Protein AF-A0A8T5IF18-F1 (afdb_monomer_lite)

Secondary structure (DSSP, 8-state):
---SS-TTS----HHHHHHHHHHHHHHHHHHHHHT-S-SEEEEEEEEETT-TTS-EEEEEEEEE-SSEEEEEEEETTEEEEEEEEHHHHHHHHHHHTTS-----S----HHHHHHHHHHHHHHHHHHHHHHHHHHHHHHHHHTTTTSSSHHHHTHHHHHHHHHHHHHHHHHHHHHHHHHHHHHH----TT-EEEE-HHHHHHHHHHHHHHHHHTHHHHHHHHHHHHHHHHHHHT--

Radius of gyration: 24.44 Å; chains: 1; bounding box: 66×41×73 Å

Foldseek 3Di:
DCPDDDPVPDPDPPLVVVLLVLLVVLLVLLVCQQVFLFQKKKKDWDWDQDDPVGIWIWIWMWGHHLFKIWIWIDTPNDIDIDIDTLVVVCVVLVVPVVDDDDDD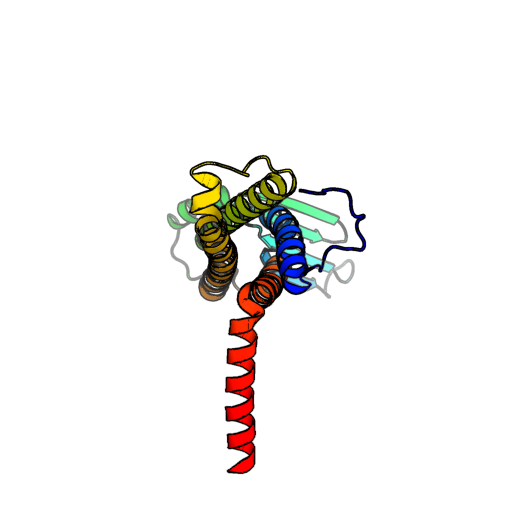QFDFPSVLSNVLSVLLNVLSVQLNVLSVQLVVLVVCVVVCVPVDDPCVVCVVVSNVVSLVSNLVSLQVSLVSSCVSCVPPGDRGPPIDIDRGPSSVVSNVSSVVSVCSSPVVVNVVVVVVVVVVVVVVVVVD

Sequence (236 aa):
AIKEDGIGSVEIDKWKAASYGMAFFMLIMLIIGLNSMSWYSASMEETSEGGLMGPMSMSMEINVGLNDMGMVASFLGLEQVNEMSLSDCAELESEEEVSLDEEEDGEVSCSSLATAGTINKIFIILSLVSIIVLLIFSIGRGFGVFSSGVLDEKSDSIEKWSWLVAVVSINLGTLLYGMIVGFQSHFGEPYEESLGSMWWMMFLFSLIFAAIVYNEKTMAMINSLKNKFDGWNANN

Structure (mmCIF, N/CA/C/O backbone):
data_AF-A0A8T5IF18-F1
#
_entry.id   AF-A0A8T5IF18-F1
#
loop_
_atom_site.group_PDB
_atom_site.id
_atom_site.type_symbol
_atom_site.label_atom_id
_atom_site.label_alt_id
_atom_site.label_comp_id
_atom_site.label_asym_id
_atom_site.label_entit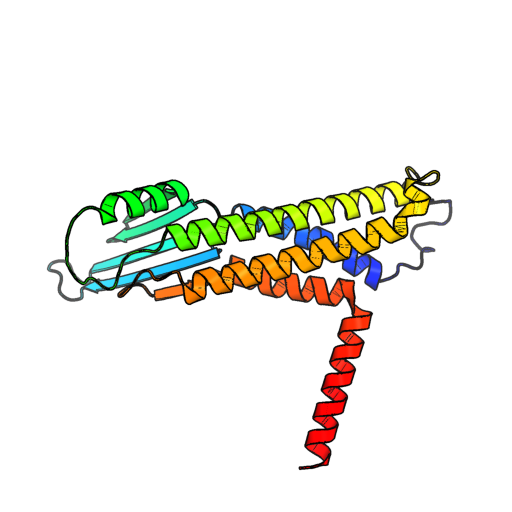y_id
_atom_site.label_seq_id
_atom_site.pdbx_PDB_ins_code
_atom_site.Cartn_x
_atom_site.Cartn_y
_atom_site.Cartn_z
_atom_site.occupancy
_atom_site.B_iso_or_equiv
_atom_site.auth_seq_id
_atom_site.auth_comp_id
_atom_site.auth_asym_id
_atom_site.auth_atom_id
_atom_site.pdbx_PDB_model_num
ATOM 1 N N . ALA A 1 1 ? -9.337 -3.612 32.499 1.00 37.56 1 ALA A N 1
ATOM 2 C CA . ALA A 1 1 ? -9.071 -4.299 33.777 1.00 37.56 1 ALA A CA 1
ATOM 3 C C . ALA A 1 1 ? -9.058 -5.798 33.525 1.00 37.56 1 ALA A C 1
ATOM 5 O O . ALA A 1 1 ? -10.116 -6.375 33.321 1.00 37.56 1 ALA A O 1
ATOM 6 N N . ILE A 1 2 ? -7.876 -6.417 33.518 1.00 38.38 2 ILE A N 1
ATOM 7 C CA . ILE A 1 2 ? -7.750 -7.856 33.774 1.00 38.38 2 ILE A CA 1
ATOM 8 C C . ILE A 1 2 ? -7.975 -7.987 35.285 1.00 38.38 2 ILE A C 1
ATOM 10 O O . ILE A 1 2 ? -7.040 -7.866 36.071 1.00 38.38 2 ILE A O 1
ATOM 14 N N . LYS A 1 3 ? -9.244 -8.015 35.701 1.00 40.12 3 LYS A N 1
ATOM 15 C CA . LYS A 1 3 ? -9.642 -8.106 37.107 1.00 40.12 3 LYS A CA 1
ATOM 16 C C . LYS A 1 3 ? -10.161 -9.517 37.356 1.00 40.12 3 LYS A C 1
ATOM 18 O O . LYS A 1 3 ? -11.254 -9.844 36.922 1.00 40.12 3 LYS A O 1
ATOM 23 N N . GLU A 1 4 ? -9.319 -10.294 38.029 1.00 45.56 4 GLU A N 1
ATOM 24 C CA . GLU A 1 4 ? -9.599 -11.431 38.925 1.00 45.56 4 GLU A CA 1
ATOM 25 C C . GLU A 1 4 ? -10.411 -12.646 38.451 1.00 45.56 4 GLU A C 1
ATOM 27 O O . GLU A 1 4 ? -10.250 -13.695 39.065 1.00 45.56 4 GLU A O 1
ATOM 32 N N . ASP A 1 5 ? -11.133 -12.605 37.335 1.00 38.72 5 ASP A N 1
ATOM 33 C CA . ASP A 1 5 ? -11.632 -13.816 36.681 1.00 38.72 5 ASP A CA 1
ATOM 34 C C . ASP A 1 5 ? -10.755 -14.122 35.466 1.00 38.72 5 ASP A C 1
ATOM 36 O O . ASP A 1 5 ? -10.488 -13.258 34.631 1.00 38.72 5 ASP A O 1
ATOM 40 N N . GLY A 1 6 ? -10.214 -15.342 35.419 1.00 41.62 6 GLY A N 1
ATOM 41 C CA . GLY A 1 6 ? -9.204 -15.754 34.446 1.00 41.62 6 GLY A CA 1
ATOM 42 C C . GLY A 1 6 ? -9.606 -15.546 32.981 1.00 41.62 6 GLY A C 1
ATOM 43 O O . GLY A 1 6 ? -10.763 -15.313 32.646 1.00 41.62 6 GLY A O 1
ATOM 44 N N . ILE A 1 7 ? -8.630 -15.731 32.084 1.00 47.34 7 ILE A N 1
ATOM 45 C CA . ILE A 1 7 ? -8.722 -15.568 30.614 1.00 47.34 7 ILE A CA 1
ATOM 46 C C . ILE A 1 7 ? -9.954 -16.269 29.978 1.00 47.34 7 ILE A C 1
ATOM 48 O O . ILE A 1 7 ? -10.336 -15.944 28.860 1.00 47.34 7 ILE A O 1
ATOM 52 N N . GLY A 1 8 ? -10.604 -17.202 30.684 1.00 42.66 8 GLY A N 1
ATOM 53 C CA . GLY A 1 8 ? -11.805 -17.918 30.247 1.00 42.66 8 GLY A CA 1
ATOM 54 C C . GLY A 1 8 ? -13.162 -17.220 30.444 1.00 42.66 8 GLY A C 1
ATOM 55 O O . GLY A 1 8 ? -14.148 -17.782 29.979 1.00 42.66 8 GLY A O 1
ATOM 56 N N . SER A 1 9 ? -13.261 -16.055 31.103 1.00 40.72 9 SER A N 1
ATOM 57 C CA . SER A 1 9 ? -14.547 -15.342 31.301 1.00 40.72 9 SER A CA 1
ATOM 58 C C . SER A 1 9 ? -14.770 -14.148 30.363 1.00 40.72 9 SER A C 1
ATOM 60 O O . SER A 1 9 ? -15.818 -13.505 30.412 1.00 40.72 9 SER A O 1
ATOM 62 N N . VAL A 1 10 ? -13.802 -13.842 29.495 1.00 55.12 10 VAL A N 1
ATOM 63 C CA . VAL A 1 10 ? -13.909 -12.734 28.543 1.00 55.12 10 VAL A CA 1
ATOM 64 C C . VAL A 1 10 ? -14.616 -13.237 27.287 1.00 55.12 10 VAL A C 1
ATOM 66 O O . VAL A 1 10 ? -14.061 -14.046 26.543 1.00 55.12 10 VAL A O 1
ATOM 69 N N . GLU A 1 11 ? -15.831 -12.754 27.024 1.00 56.62 11 GLU A N 1
ATOM 70 C CA . GLU A 1 11 ? -16.460 -12.892 25.708 1.00 56.62 11 GLU A CA 1
ATOM 71 C C . GLU A 1 11 ? -15.611 -12.126 24.683 1.00 56.62 11 GLU A C 1
ATOM 73 O O . GLU A 1 11 ? -15.725 -10.912 24.515 1.00 56.62 11 GLU A O 1
ATOM 78 N N . ILE A 1 12 ? -14.685 -12.834 24.035 1.00 66.00 12 ILE A N 1
ATOM 79 C CA . ILE A 1 12 ? -13.866 -12.269 22.967 1.00 66.00 12 ILE A CA 1
ATOM 80 C C . ILE A 1 12 ? -14.768 -12.074 21.753 1.00 66.00 12 ILE A C 1
ATOM 82 O O . ILE A 1 12 ? -15.187 -13.041 21.110 1.00 66.00 12 ILE A O 1
ATOM 86 N N . ASP A 1 13 ? -15.023 -10.814 21.407 1.00 80.19 13 ASP A N 1
ATOM 87 C CA . ASP A 1 13 ? -15.571 -10.467 20.104 1.00 80.19 13 ASP A CA 1
ATOM 88 C C . ASP A 1 13 ? -14.575 -10.912 19.023 1.00 80.19 13 ASP A C 1
ATOM 90 O O . ASP A 1 13 ? -13.510 -10.318 18.827 1.00 80.19 13 ASP A O 1
ATOM 94 N N . LYS A 1 14 ? -14.927 -12.004 18.334 1.00 83.75 14 LYS A N 1
ATOM 95 C CA . LYS A 1 14 ? -14.101 -12.630 17.297 1.00 83.75 14 LYS A CA 1
ATOM 96 C C . LYS A 1 14 ? -13.805 -11.671 16.149 1.00 83.75 14 LYS A C 1
ATOM 98 O O . LYS A 1 14 ? -12.724 -11.752 15.576 1.00 83.75 14 LYS A O 1
ATOM 103 N N . TRP A 1 15 ? -14.731 -10.769 15.824 1.00 85.25 15 TRP A N 1
ATOM 104 C CA . TRP A 1 15 ? -14.548 -9.797 14.750 1.00 85.25 15 TRP A CA 1
ATOM 105 C C . TRP A 1 15 ? -13.618 -8.681 15.180 1.00 85.25 15 TRP A C 1
ATOM 107 O O . TRP A 1 15 ? -12.693 -8.353 14.444 1.00 85.25 15 TRP A O 1
ATOM 117 N N . LYS A 1 16 ? -13.784 -8.163 16.400 1.00 84.62 16 LYS A N 1
ATOM 118 C CA . LYS A 1 16 ? -12.846 -7.176 16.941 1.00 84.62 16 LYS A CA 1
ATOM 119 C C . LYS A 1 16 ? -11.434 -7.763 17.035 1.00 84.62 16 LYS A C 1
ATOM 121 O O . LYS A 1 16 ? -10.480 -7.132 16.585 1.00 84.62 16 LYS A O 1
ATOM 126 N N . ALA A 1 17 ? -11.298 -8.995 17.527 1.00 87.00 17 ALA A N 1
ATOM 127 C CA . ALA A 1 17 ? -10.020 -9.704 17.564 1.00 87.00 17 ALA A CA 1
ATOM 128 C C . ALA A 1 17 ? -9.423 -9.914 16.159 1.00 87.00 17 ALA A C 1
ATOM 130 O O . ALA A 1 17 ? -8.234 -9.665 15.963 1.00 87.00 17 ALA A O 1
ATOM 131 N N . ALA A 1 18 ? -10.240 -10.305 15.175 1.00 88.88 18 ALA A N 1
ATOM 132 C CA . ALA A 1 18 ? -9.809 -10.457 13.787 1.00 88.88 18 ALA A CA 1
ATOM 133 C C . ALA A 1 18 ? -9.345 -9.128 13.169 1.00 88.88 18 ALA A C 1
ATOM 135 O O . ALA A 1 18 ? -8.305 -9.104 12.518 1.00 88.88 18 ALA A O 1
ATOM 136 N N . SER A 1 19 ? -10.048 -8.018 13.415 1.00 92.50 19 SER A N 1
ATOM 137 C CA . SER A 1 19 ? -9.665 -6.689 12.921 1.00 92.50 19 SER A CA 1
ATOM 138 C C . SER A 1 19 ? -8.311 -6.242 13.464 1.00 92.50 19 SER A C 1
ATOM 140 O O . SER A 1 19 ? -7.460 -5.804 12.694 1.00 92.50 19 SER A O 1
ATOM 142 N N . TYR A 1 20 ? -8.064 -6.396 14.769 1.00 91.81 20 TYR A N 1
ATOM 143 C CA . TYR A 1 20 ? -6.761 -6.065 15.360 1.00 91.81 20 TYR A CA 1
ATOM 144 C C . TYR A 1 20 ? -5.649 -7.026 14.925 1.00 91.81 20 TYR A C 1
ATOM 146 O O . TYR A 1 20 ? -4.528 -6.582 14.681 1.00 91.81 20 TYR A O 1
ATOM 154 N N . GLY A 1 21 ? -5.951 -8.320 14.777 1.00 92.50 21 GLY A N 1
ATOM 155 C CA . GLY A 1 21 ? -5.012 -9.298 14.225 1.00 92.50 21 GLY A CA 1
ATOM 156 C C . GLY A 1 21 ? -4.615 -8.957 12.788 1.00 92.50 21 GLY A C 1
ATOM 157 O O . GLY A 1 21 ? -3.431 -8.944 12.458 1.00 92.50 21 GLY A O 1
ATOM 158 N N . MET A 1 22 ? -5.592 -8.589 11.957 1.00 94.56 22 MET A N 1
ATOM 159 C CA . MET A 1 22 ? -5.348 -8.154 10.585 1.00 94.56 22 MET A CA 1
ATOM 160 C C . MET A 1 22 ? -4.609 -6.814 10.537 1.00 94.56 22 MET A C 1
ATOM 162 O O . MET A 1 22 ? -3.725 -6.650 9.708 1.00 94.56 22 MET A O 1
ATOM 166 N N . ALA A 1 23 ? -4.897 -5.873 11.440 1.00 94.69 23 ALA A N 1
ATOM 167 C CA . ALA A 1 23 ? -4.150 -4.618 11.530 1.00 94.69 23 ALA A CA 1
ATOM 168 C C . ALA A 1 23 ? -2.668 -4.861 11.841 1.00 94.69 23 ALA A C 1
ATOM 170 O O . ALA A 1 23 ? -1.801 -4.255 11.219 1.00 94.69 23 ALA A O 1
ATOM 171 N N . PHE A 1 24 ? -2.365 -5.782 12.759 1.00 95.31 24 PHE A N 1
ATOM 172 C CA . PHE A 1 24 ? -0.988 -6.170 13.057 1.00 95.31 24 PHE A CA 1
ATOM 173 C C . PHE A 1 24 ? -0.309 -6.868 11.869 1.00 95.31 24 PHE A C 1
ATOM 175 O O . PHE A 1 24 ? 0.830 -6.546 11.535 1.00 95.31 24 PHE A O 1
ATOM 182 N N . PHE A 1 25 ? -1.014 -7.776 11.191 1.00 96.31 25 PHE A N 1
ATOM 183 C CA . PHE A 1 25 ? -0.521 -8.393 9.959 1.00 96.31 25 PHE A CA 1
ATOM 184 C C . PHE A 1 25 ? -0.231 -7.343 8.875 1.00 96.31 25 PHE A C 1
ATOM 186 O O . PHE A 1 25 ? 0.855 -7.335 8.299 1.00 96.31 25 PHE A O 1
ATOM 193 N N . MET A 1 26 ? -1.159 -6.407 8.655 1.00 96.44 26 MET A N 1
ATOM 194 C CA . MET A 1 26 ? -0.978 -5.298 7.720 1.00 96.44 26 MET A CA 1
ATOM 195 C C . MET A 1 26 ? 0.201 -4.420 8.118 1.00 96.44 26 MET A C 1
ATOM 197 O O . MET A 1 26 ? 0.964 -4.034 7.249 1.00 96.44 26 MET A O 1
ATOM 201 N N . LEU A 1 27 ? 0.413 -4.140 9.404 1.00 96.31 27 LEU A N 1
ATOM 202 C CA . LEU A 1 27 ? 1.578 -3.381 9.856 1.00 96.31 27 LEU A CA 1
ATOM 203 C C . LEU A 1 27 ? 2.895 -4.032 9.411 1.00 96.31 27 LEU A C 1
ATOM 205 O O . LEU A 1 27 ? 3.765 -3.337 8.893 1.00 96.31 27 LEU A O 1
ATOM 209 N N . ILE A 1 28 ? 3.024 -5.354 9.554 1.00 95.69 28 ILE A N 1
ATOM 210 C CA . ILE A 1 28 ? 4.203 -6.094 9.079 1.00 95.69 28 ILE A CA 1
ATOM 211 C C . ILE A 1 28 ? 4.308 -6.000 7.556 1.00 95.69 28 ILE A C 1
ATOM 213 O O . ILE A 1 28 ? 5.361 -5.642 7.032 1.00 95.69 28 ILE A O 1
ATOM 217 N N . MET A 1 29 ? 3.210 -6.274 6.851 1.00 95.25 29 MET A N 1
ATOM 218 C CA . MET A 1 29 ? 3.164 -6.225 5.392 1.00 95.25 29 MET A CA 1
ATOM 219 C C . MET A 1 29 ? 3.563 -4.842 4.859 1.00 95.25 29 MET A C 1
ATOM 221 O O . MET A 1 29 ? 4.386 -4.766 3.955 1.00 95.25 29 MET A O 1
ATOM 225 N N . LEU A 1 30 ? 3.074 -3.748 5.448 1.00 95.50 30 LEU A N 1
ATOM 226 C CA . LEU A 1 30 ? 3.418 -2.378 5.049 1.00 95.50 30 LEU A CA 1
ATOM 227 C C . LEU A 1 30 ? 4.915 -2.085 5.210 1.00 95.50 30 LEU A C 1
ATOM 229 O O . LEU A 1 30 ? 5.501 -1.439 4.346 1.00 95.50 30 LEU A O 1
ATOM 233 N N . ILE A 1 31 ? 5.550 -2.583 6.276 1.00 95.44 31 ILE A N 1
ATOM 234 C CA . ILE A 1 31 ? 6.999 -2.430 6.485 1.00 95.44 31 ILE A CA 1
ATOM 235 C C . ILE A 1 31 ? 7.788 -3.183 5.406 1.00 95.44 31 ILE A C 1
ATOM 237 O O . ILE A 1 31 ? 8.748 -2.637 4.863 1.00 95.44 31 ILE A O 1
ATOM 241 N N . ILE A 1 32 ? 7.377 -4.410 5.071 1.00 95.12 32 ILE A N 1
ATOM 242 C CA . ILE A 1 32 ? 8.000 -5.187 3.987 1.00 95.12 32 ILE A CA 1
ATOM 243 C C . ILE A 1 32 ? 7.777 -4.472 2.645 1.00 95.12 32 ILE A C 1
ATOM 245 O O . ILE A 1 32 ? 8.714 -4.314 1.870 1.00 95.12 32 ILE A O 1
ATOM 249 N N . GLY A 1 33 ? 6.561 -3.976 2.404 1.00 93.75 33 GLY A N 1
ATOM 250 C CA . GLY A 1 33 ? 6.187 -3.208 1.217 1.00 93.75 33 GLY A CA 1
ATOM 251 C C . GLY A 1 33 ? 7.072 -1.988 0.994 1.00 93.75 33 GLY A C 1
ATOM 252 O O . GLY A 1 33 ? 7.556 -1.789 -0.113 1.00 93.75 33 GLY A O 1
ATOM 253 N N . LEU A 1 34 ? 7.361 -1.210 2.041 1.00 94.31 34 LEU A N 1
ATOM 254 C CA . LEU A 1 34 ? 8.214 -0.019 1.935 1.00 94.31 34 LEU A CA 1
ATOM 255 C C . LEU A 1 34 ? 9.641 -0.299 1.439 1.00 94.31 34 LEU A C 1
ATOM 257 O O . LEU A 1 34 ? 10.272 0.618 0.923 1.00 94.31 34 LEU A O 1
ATOM 261 N N . ASN A 1 35 ? 10.138 -1.527 1.611 1.00 92.06 35 ASN A N 1
ATOM 262 C CA . ASN A 1 35 ? 11.514 -1.921 1.289 1.00 92.06 35 ASN A CA 1
ATOM 263 C C . ASN A 1 35 ? 11.591 -2.960 0.157 1.00 92.06 35 ASN A C 1
ATOM 265 O O . ASN A 1 35 ? 12.642 -3.546 -0.076 1.00 92.06 35 ASN A O 1
ATOM 269 N N . SER A 1 36 ? 10.472 -3.259 -0.499 1.00 92.81 36 SER A N 1
ATOM 270 C CA . SER A 1 36 ? 10.416 -4.273 -1.548 1.00 92.81 36 SER A CA 1
ATOM 271 C C . SER A 1 36 ? 10.749 -3.673 -2.913 1.00 92.81 36 SER A C 1
ATOM 273 O O . SER A 1 36 ? 10.264 -2.590 -3.233 1.00 92.81 36 SER A O 1
ATOM 275 N N . MET A 1 37 ? 11.514 -4.417 -3.719 1.00 90.44 37 MET A N 1
ATOM 276 C CA . MET A 1 37 ? 11.795 -4.122 -5.134 1.00 90.44 37 MET A CA 1
ATOM 277 C C . MET A 1 37 ? 10.812 -4.803 -6.099 1.00 90.44 37 MET A C 1
ATOM 279 O O . MET A 1 37 ? 11.065 -4.858 -7.291 1.00 90.44 37 MET A O 1
ATOM 283 N N . SER A 1 38 ? 9.713 -5.377 -5.600 1.00 93.00 38 SER A N 1
ATOM 284 C CA . SER A 1 38 ? 8.769 -6.142 -6.423 1.00 93.00 38 SER A CA 1
ATOM 285 C C . SER A 1 38 ? 7.412 -5.455 -6.547 1.00 93.00 38 SER A C 1
ATOM 287 O O . SER A 1 38 ? 6.371 -6.115 -6.552 1.00 93.00 38 SER A O 1
ATOM 289 N N . TRP A 1 39 ? 7.397 -4.122 -6.610 1.00 93.62 39 TRP A N 1
ATOM 290 C CA . TRP A 1 39 ? 6.172 -3.359 -6.868 1.00 93.62 39 TRP A CA 1
ATOM 291 C C . TRP A 1 39 ? 5.824 -3.316 -8.350 1.00 93.62 39 TRP A C 1
ATOM 293 O O . TRP A 1 39 ? 4.646 -3.359 -8.705 1.00 93.62 39 TRP A O 1
ATOM 303 N N . TYR A 1 40 ? 6.839 -3.311 -9.201 1.00 91.50 40 TYR A N 1
ATOM 304 C CA . TYR A 1 40 ? 6.715 -3.402 -10.645 1.00 91.50 40 TYR A CA 1
ATOM 305 C C . TYR A 1 40 ? 7.929 -4.146 -11.206 1.00 91.50 40 TYR A C 1
ATOM 307 O O . TYR A 1 40 ? 8.998 -4.113 -10.596 1.00 91.50 40 TYR A O 1
ATOM 315 N N . SER A 1 41 ? 7.759 -4.849 -12.321 1.00 90.75 41 SER A N 1
ATOM 316 C CA . SER A 1 41 ? 8.846 -5.568 -12.977 1.00 90.75 41 SER A CA 1
ATOM 317 C C . SER A 1 41 ? 8.763 -5.435 -14.492 1.00 90.75 41 SER A C 1
ATOM 319 O O . SER A 1 41 ? 7.674 -5.494 -15.062 1.00 90.75 41 SER A O 1
ATOM 321 N N . ALA A 1 42 ? 9.921 -5.327 -15.130 1.00 87.88 42 ALA A N 1
ATOM 322 C CA . ALA A 1 42 ? 10.079 -5.426 -16.573 1.00 87.88 42 ALA A CA 1
ATOM 323 C C . ALA A 1 42 ? 11.171 -6.456 -16.873 1.00 87.88 42 ALA A C 1
ATOM 325 O O . ALA A 1 42 ? 12.228 -6.429 -16.247 1.00 87.88 42 ALA A O 1
ATOM 326 N N . SER A 1 43 ? 10.930 -7.384 -17.793 1.00 88.25 43 SER A N 1
ATOM 327 C CA . SER A 1 43 ? 11.896 -8.438 -18.115 1.00 88.25 43 SER A CA 1
ATOM 328 C C . SER A 1 43 ? 12.032 -8.653 -19.611 1.00 88.25 43 SER A C 1
ATOM 330 O O . SER A 1 43 ? 11.041 -8.646 -20.329 1.00 88.25 43 SER A O 1
ATOM 332 N N . MET A 1 44 ? 13.253 -8.903 -20.063 1.00 86.44 44 MET A N 1
ATOM 333 C CA . MET A 1 44 ? 13.585 -9.285 -21.430 1.00 86.44 44 MET A CA 1
ATOM 334 C C . MET A 1 44 ? 14.406 -10.574 -21.384 1.00 86.44 44 MET A C 1
ATOM 336 O O . MET A 1 44 ? 15.347 -10.692 -20.596 1.00 86.44 44 MET A O 1
ATOM 340 N N . GLU A 1 45 ? 14.087 -11.528 -22.254 1.00 84.38 45 GLU A N 1
ATOM 341 C CA . GLU A 1 45 ? 14.898 -12.723 -22.470 1.00 84.38 45 GLU A CA 1
ATOM 342 C C . GLU A 1 45 ? 15.160 -12.899 -23.965 1.00 84.38 45 GLU A C 1
ATOM 344 O O . GLU A 1 45 ? 14.241 -13.089 -24.759 1.00 84.38 45 GLU A O 1
ATOM 349 N N . GLU A 1 46 ? 16.434 -12.864 -24.349 1.00 79.62 46 GLU A N 1
ATOM 350 C CA . GLU A 1 46 ? 16.873 -13.146 -25.707 1.00 79.62 46 GLU A CA 1
ATOM 351 C C . GLU A 1 46 ? 17.671 -14.448 -25.744 1.00 79.62 46 GLU A C 1
ATOM 353 O O . GLU A 1 46 ? 18.673 -14.630 -25.046 1.00 79.62 46 GLU A O 1
ATOM 358 N N . THR A 1 47 ? 17.246 -15.367 -26.608 1.00 75.50 47 THR A N 1
ATOM 359 C CA . THR A 1 47 ? 17.962 -16.615 -26.879 1.00 75.50 47 THR A CA 1
ATOM 360 C C . THR A 1 47 ? 18.498 -16.607 -28.306 1.00 75.50 47 THR A C 1
ATOM 362 O O . THR A 1 47 ? 17.757 -16.640 -29.285 1.00 75.50 47 THR A O 1
ATOM 365 N N . SER A 1 48 ? 19.824 -16.578 -28.440 1.00 69.81 48 SER A N 1
ATOM 366 C CA . SER A 1 48 ? 20.501 -16.697 -29.729 1.00 69.81 48 SER A CA 1
ATOM 367 C C . SER A 1 48 ? 20.882 -18.153 -29.983 1.00 69.81 48 SER A C 1
ATOM 369 O O . SER A 1 48 ? 21.848 -18.667 -29.418 1.00 69.81 48 SER A O 1
ATOM 371 N N . GLU A 1 49 ? 20.141 -18.827 -30.864 1.00 62.94 49 GLU A N 1
ATOM 372 C CA . GLU A 1 49 ? 20.400 -20.225 -31.249 1.00 62.94 49 GLU A CA 1
ATOM 373 C C . GLU A 1 49 ? 21.593 -20.393 -32.220 1.00 62.94 49 GLU A C 1
ATOM 375 O O . GLU A 1 49 ? 21.994 -21.515 -32.528 1.00 62.94 49 GLU A O 1
ATOM 380 N N . GLY A 1 50 ? 22.182 -19.293 -32.710 1.00 54.72 50 GLY A N 1
ATOM 381 C CA . GLY A 1 50 ? 23.155 -19.289 -33.816 1.00 54.72 50 GLY A CA 1
ATOM 382 C C . GLY A 1 50 ? 24.632 -19.094 -33.443 1.00 54.72 50 GLY A C 1
ATOM 383 O O . GLY A 1 50 ? 25.461 -18.900 -34.334 1.00 54.72 50 GLY A O 1
ATOM 384 N N . GLY A 1 51 ? 24.984 -19.099 -32.156 1.00 57.88 51 GLY A N 1
ATOM 385 C CA . GLY A 1 51 ? 26.342 -18.809 -31.688 1.00 57.88 51 GLY A CA 1
ATOM 386 C C . GLY A 1 51 ? 27.379 -19.888 -32.024 1.00 57.88 51 GLY A C 1
ATOM 387 O O . GLY A 1 51 ? 27.119 -21.082 -31.896 1.00 57.88 51 GLY A O 1
ATOM 388 N N . LEU A 1 52 ? 28.617 -19.476 -32.341 1.00 55.88 52 LEU A N 1
ATOM 389 C CA . LEU A 1 52 ? 29.777 -20.364 -32.579 1.00 55.88 52 LEU A CA 1
ATOM 390 C C . LEU A 1 52 ? 30.096 -21.304 -31.383 1.00 55.88 52 LEU A C 1
ATOM 392 O O . LEU A 1 52 ? 30.843 -22.267 -31.538 1.00 55.88 52 LEU A O 1
ATOM 396 N N . MET A 1 53 ? 29.536 -21.022 -30.200 1.00 62.72 53 MET A N 1
ATOM 397 C CA . MET A 1 53 ? 29.702 -21.756 -28.935 1.00 62.72 53 MET A CA 1
ATOM 398 C C . MET A 1 53 ? 28.441 -22.537 -28.490 1.00 62.72 53 MET A C 1
ATOM 400 O O . MET A 1 53 ? 28.460 -23.136 -27.418 1.00 62.72 53 MET A O 1
ATOM 404 N N . GLY A 1 54 ? 27.362 -22.563 -29.287 1.00 65.12 54 GLY A N 1
ATOM 405 C CA . GLY A 1 54 ? 26.048 -23.103 -28.895 1.00 65.12 54 GLY A CA 1
ATOM 406 C C . GLY A 1 54 ? 25.023 -22.007 -28.553 1.00 65.12 54 GLY A C 1
ATOM 407 O O . GLY A 1 54 ? 25.326 -20.826 -28.743 1.00 65.12 54 GLY A O 1
ATOM 408 N N . PRO A 1 55 ? 23.811 -22.375 -28.087 1.00 64.75 55 PRO A N 1
ATOM 409 C CA . PRO A 1 55 ? 22.773 -21.407 -27.742 1.00 64.75 55 PRO A CA 1
ATOM 410 C C . PRO A 1 55 ? 23.235 -20.504 -26.593 1.00 64.75 55 PRO A C 1
ATOM 412 O O . PRO A 1 55 ? 23.697 -20.993 -25.561 1.00 64.75 55 PRO A O 1
ATOM 415 N N . MET A 1 56 ? 23.123 -19.190 -26.783 1.00 69.69 56 MET A N 1
ATOM 416 C CA . MET A 1 56 ? 23.446 -18.178 -25.773 1.00 69.69 56 MET A CA 1
ATOM 417 C C . MET A 1 56 ? 22.153 -17.505 -25.317 1.00 69.69 56 MET A C 1
ATOM 419 O O . MET A 1 56 ? 21.431 -16.964 -26.150 1.00 69.69 56 MET A O 1
ATOM 423 N N . SER A 1 57 ? 21.867 -17.548 -24.016 1.00 76.62 57 SER A N 1
ATOM 424 C CA . SER A 1 57 ? 20.756 -16.821 -23.396 1.00 76.62 57 SER A CA 1
ATOM 425 C C . SER A 1 57 ? 21.282 -15.569 -22.698 1.00 76.62 57 SER A C 1
ATOM 427 O O . SER A 1 57 ? 22.227 -15.647 -21.903 1.00 76.62 57 SER A O 1
ATOM 429 N N . MET A 1 58 ? 20.662 -14.433 -22.989 1.00 80.19 58 MET A N 1
ATOM 430 C CA . MET A 1 58 ? 20.812 -13.190 -22.249 1.00 80.19 58 MET A CA 1
ATOM 431 C C . MET A 1 58 ? 19.453 -12.858 -21.644 1.00 80.19 58 MET A C 1
ATOM 433 O O . MET A 1 58 ? 18.468 -12.768 -22.370 1.00 80.19 58 MET A O 1
ATOM 437 N N . SER A 1 59 ? 19.391 -12.692 -20.327 1.00 85.31 59 SER A N 1
ATOM 438 C CA . SER A 1 59 ? 18.176 -12.231 -19.657 1.00 85.31 59 SER A CA 1
ATOM 439 C C . SER A 1 59 ? 18.465 -10.960 -18.880 1.00 85.31 59 SER A C 1
ATOM 441 O O . SER A 1 59 ? 19.516 -10.827 -18.252 1.00 85.31 59 SER A O 1
ATOM 443 N N . MET A 1 60 ? 17.523 -10.032 -18.905 1.00 85.12 60 MET A N 1
ATOM 444 C CA . MET A 1 60 ? 17.589 -8.781 -18.174 1.00 85.12 60 MET A CA 1
ATOM 445 C C . MET A 1 60 ? 16.276 -8.591 -17.430 1.00 85.12 60 MET A C 1
ATOM 447 O O . MET A 1 60 ? 15.210 -8.602 -18.035 1.00 85.12 60 MET A O 1
ATOM 451 N N . GLU A 1 61 ? 16.354 -8.436 -16.116 1.00 87.75 61 GLU A N 1
ATOM 452 C CA . GLU A 1 61 ? 15.203 -8.233 -15.246 1.00 87.75 61 GLU A CA 1
ATOM 453 C C . GLU A 1 61 ? 15.376 -6.922 -14.484 1.00 87.75 61 GLU A C 1
ATOM 455 O O . GLU A 1 61 ? 16.367 -6.711 -13.784 1.00 87.75 61 GLU A O 1
ATOM 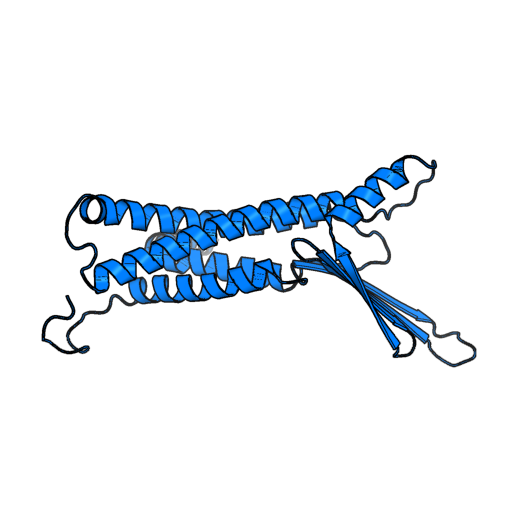460 N N . ILE A 1 62 ? 14.406 -6.032 -14.626 1.00 87.88 62 ILE A N 1
ATOM 461 C CA . ILE A 1 62 ? 14.314 -4.765 -13.918 1.00 87.88 62 ILE A CA 1
ATOM 462 C C . ILE A 1 62 ? 13.223 -4.924 -12.866 1.00 87.88 62 ILE A C 1
ATOM 464 O O . ILE A 1 62 ? 12.046 -5.084 -13.178 1.00 87.88 62 ILE A O 1
ATOM 468 N N . ASN A 1 63 ? 13.627 -4.877 -11.606 1.00 91.06 63 ASN A N 1
ATOM 469 C CA . ASN A 1 63 ? 12.774 -4.965 -10.435 1.00 91.06 63 ASN A CA 1
ATOM 470 C C . ASN A 1 63 ? 12.667 -3.586 -9.794 1.00 91.06 63 ASN A C 1
ATOM 472 O O . ASN A 1 63 ? 13.659 -3.030 -9.327 1.00 91.06 63 ASN A O 1
ATOM 476 N N . VAL A 1 64 ? 11.464 -3.023 -9.768 1.00 90.31 64 VAL A N 1
ATOM 477 C CA . VAL A 1 64 ? 11.234 -1.660 -9.298 1.00 90.31 64 VAL A CA 1
ATOM 478 C C . VAL A 1 64 ? 10.540 -1.668 -7.940 1.00 90.31 64 VAL A C 1
ATOM 480 O O . VAL A 1 64 ? 9.457 -2.237 -7.747 1.00 90.31 64 VAL A O 1
ATOM 483 N N . GLY A 1 65 ? 11.183 -1.010 -6.978 1.00 91.94 65 GLY A N 1
ATOM 484 C CA . GLY A 1 65 ? 10.636 -0.698 -5.667 1.00 91.94 65 GLY A CA 1
ATOM 485 C C . GLY A 1 65 ? 9.975 0.677 -5.611 1.00 91.94 65 GLY A C 1
ATOM 486 O O . GLY A 1 65 ? 9.638 1.283 -6.622 1.00 91.94 65 GLY A O 1
ATOM 487 N N . LEU A 1 66 ? 9.759 1.188 -4.395 1.00 91.62 66 LEU A N 1
ATOM 488 C CA . LEU A 1 66 ? 9.164 2.522 -4.209 1.00 91.62 66 LEU A CA 1
ATOM 489 C C . LEU A 1 66 ? 10.178 3.669 -4.265 1.00 91.62 66 LEU A C 1
ATOM 491 O O . LEU A 1 66 ? 9.768 4.808 -4.474 1.00 91.62 66 LEU A O 1
ATOM 495 N N . ASN A 1 67 ? 11.460 3.393 -4.010 1.00 88.44 67 ASN A N 1
ATOM 496 C CA . ASN A 1 67 ? 12.526 4.405 -4.027 1.00 88.44 67 ASN A CA 1
ATOM 497 C C . ASN A 1 67 ? 13.634 4.070 -5.023 1.00 88.44 67 ASN A C 1
ATOM 499 O O . ASN A 1 67 ? 14.291 4.979 -5.512 1.00 88.44 67 ASN A O 1
ATOM 503 N N . ASP A 1 68 ? 13.834 2.788 -5.305 1.00 89.19 68 ASP A N 1
ATOM 504 C CA . ASP A 1 68 ? 14.992 2.287 -6.025 1.00 89.19 68 ASP A CA 1
ATOM 505 C C . ASP A 1 68 ? 14.534 1.269 -7.071 1.00 89.19 68 ASP A C 1
ATOM 507 O O . ASP A 1 68 ? 13.452 0.681 -6.964 1.00 89.19 68 ASP A O 1
ATOM 511 N N . MET A 1 69 ? 15.379 1.057 -8.069 1.00 87.56 69 MET A N 1
ATOM 512 C CA . MET A 1 69 ? 15.250 0.019 -9.078 1.00 87.56 69 MET A CA 1
ATOM 513 C C . MET A 1 69 ? 16.506 -0.853 -9.072 1.00 87.56 69 MET A C 1
ATOM 515 O O . MET A 1 69 ? 17.634 -0.364 -9.005 1.00 87.56 69 MET A O 1
ATOM 519 N N . GLY A 1 70 ? 16.299 -2.162 -9.122 1.00 86.12 70 GLY A N 1
ATOM 520 C CA . GLY A 1 70 ? 17.339 -3.165 -9.278 1.00 86.12 70 GLY A CA 1
ATOM 521 C C . GLY A 1 70 ? 17.306 -3.728 -10.690 1.00 86.12 70 GLY A C 1
ATOM 522 O O . GLY A 1 70 ? 16.246 -4.061 -11.206 1.00 86.12 70 GLY A O 1
ATOM 523 N N . MET A 1 71 ? 18.468 -3.857 -11.306 1.00 85.75 71 MET A N 1
ATOM 524 C CA . MET A 1 71 ? 18.656 -4.452 -12.617 1.00 85.75 71 MET A CA 1
ATOM 525 C C . MET A 1 71 ? 19.526 -5.694 -12.462 1.00 85.75 71 MET A C 1
ATOM 527 O O . MET A 1 71 ? 20.653 -5.617 -11.970 1.00 85.75 71 MET A O 1
ATOM 531 N N . VAL A 1 72 ? 18.997 -6.834 -12.885 1.00 87.44 72 VAL A N 1
ATOM 532 C CA . VAL A 1 72 ? 19.684 -8.121 -12.894 1.00 87.44 72 VAL A CA 1
ATOM 533 C C . VAL A 1 72 ? 19.895 -8.522 -14.345 1.00 87.44 72 VAL A C 1
ATOM 535 O O . VAL A 1 72 ? 18.947 -8.859 -15.048 1.00 87.44 72 VAL A O 1
ATOM 538 N N . ALA A 1 73 ? 21.141 -8.473 -14.804 1.00 83.94 73 ALA A N 1
ATOM 539 C CA . ALA A 1 73 ? 21.532 -8.968 -16.118 1.00 83.94 73 ALA A CA 1
ATOM 540 C C . ALA A 1 73 ? 22.227 -10.322 -15.956 1.00 83.94 73 ALA A C 1
ATOM 542 O O . ALA A 1 73 ? 23.197 -10.436 -15.207 1.00 83.94 73 ALA A O 1
ATOM 543 N N . SER A 1 74 ? 21.751 -11.347 -16.659 1.00 84.00 74 SER A N 1
ATOM 544 C CA . SER A 1 74 ? 22.355 -12.676 -16.684 1.00 84.00 74 SER A CA 1
ATOM 545 C C . SER A 1 74 ? 22.837 -13.012 -18.087 1.00 84.00 74 SER A C 1
ATOM 547 O O . SER A 1 74 ? 22.092 -12.922 -19.064 1.00 84.00 74 SER A O 1
ATOM 549 N N . PHE A 1 75 ? 24.104 -13.409 -18.186 1.00 81.12 75 PHE A N 1
ATOM 550 C CA . PHE A 1 75 ? 24.728 -13.832 -19.433 1.00 81.12 75 PHE A CA 1
ATOM 551 C C . PHE A 1 75 ? 25.637 -15.033 -19.181 1.00 81.12 75 PHE A C 1
ATOM 553 O O . PHE A 1 75 ? 26.556 -14.970 -18.364 1.00 81.12 75 PHE A O 1
ATOM 560 N N . LEU A 1 76 ? 25.391 -16.145 -19.883 1.00 75.88 76 LEU A N 1
ATOM 561 C CA . LEU A 1 76 ? 26.170 -17.390 -19.751 1.00 75.88 76 LEU A CA 1
ATOM 562 C C . LEU A 1 76 ? 26.328 -17.880 -18.292 1.00 75.88 76 LEU A C 1
ATOM 564 O O . LEU A 1 76 ? 27.355 -18.457 -17.928 1.00 75.88 76 LEU A O 1
ATOM 568 N N . GLY A 1 77 ? 25.313 -17.653 -17.451 1.00 70.38 77 GLY A N 1
ATOM 569 C CA . GLY A 1 77 ? 25.316 -18.035 -16.034 1.00 70.38 77 GLY A CA 1
ATOM 570 C C . GLY A 1 77 ? 26.113 -17.104 -15.113 1.00 70.38 77 GLY A C 1
ATOM 571 O O . GLY A 1 77 ? 26.288 -17.428 -13.939 1.00 70.38 77 GLY A O 1
ATOM 572 N N . LEU A 1 78 ? 26.606 -15.971 -15.621 1.00 80.00 78 LEU A N 1
ATOM 573 C CA . LEU A 1 78 ? 27.121 -14.871 -14.811 1.00 80.00 78 LEU A CA 1
ATOM 574 C C . LEU A 1 78 ? 26.013 -13.841 -14.609 1.00 80.00 78 LEU A C 1
ATOM 576 O O . LEU A 1 78 ? 25.458 -13.340 -15.583 1.00 80.00 78 LEU A O 1
ATOM 580 N N . GLU A 1 79 ? 25.732 -13.519 -13.350 1.00 83.00 79 GLU A N 1
ATOM 581 C CA . GLU A 1 79 ? 24.758 -12.500 -12.964 1.00 83.00 79 GLU A CA 1
ATOM 582 C C . GLU A 1 79 ? 25.477 -11.216 -12.547 1.00 83.00 79 GLU A C 1
ATOM 584 O O . GLU A 1 79 ? 26.387 -11.231 -11.713 1.00 83.00 79 GLU A O 1
ATOM 589 N N . GLN A 1 80 ? 25.048 -10.097 -13.119 1.00 83.31 80 GLN A N 1
ATOM 590 C CA . GLN A 1 80 ? 25.396 -8.759 -12.676 1.00 83.31 80 GLN A CA 1
ATOM 591 C C . GLN A 1 80 ? 24.152 -8.105 -12.082 1.00 83.31 80 GLN A C 1
ATOM 593 O O . GLN A 1 80 ? 23.118 -8.013 -12.739 1.00 83.31 80 GLN A O 1
ATOM 598 N N . VAL A 1 81 ? 24.277 -7.630 -10.844 1.00 86.00 81 VAL A N 1
ATOM 599 C CA . VAL A 1 81 ? 23.225 -6.895 -10.141 1.00 86.00 81 VAL A CA 1
ATOM 600 C C . VAL A 1 81 ? 23.677 -5.449 -9.995 1.00 86.00 81 VAL A C 1
ATOM 602 O O . VAL A 1 81 ? 24.720 -5.190 -9.395 1.00 86.00 81 VAL A O 1
ATOM 605 N N . ASN A 1 82 ? 22.899 -4.523 -10.545 1.00 83.38 82 ASN A N 1
ATOM 606 C CA . ASN A 1 82 ? 23.076 -3.086 -10.365 1.00 83.38 82 ASN A CA 1
ATOM 607 C C . ASN A 1 82 ? 21.835 -2.520 -9.669 1.00 83.38 82 ASN A C 1
ATOM 609 O O . ASN A 1 82 ? 20.715 -2.882 -10.014 1.00 83.38 82 ASN A O 1
ATOM 613 N N . GLU A 1 83 ? 22.025 -1.616 -8.716 1.00 85.31 83 GLU A N 1
ATOM 614 C CA . GLU A 1 83 ? 20.938 -0.893 -8.051 1.00 85.31 83 GLU A CA 1
ATOM 615 C C . GLU A 1 83 ? 21.110 0.605 -8.305 1.00 85.31 83 GLU A C 1
ATOM 617 O O . GLU A 1 83 ? 22.228 1.124 -8.264 1.00 85.31 83 GLU A O 1
ATOM 622 N N . MET A 1 84 ? 20.005 1.291 -8.581 1.00 85.00 84 MET A N 1
ATOM 623 C CA . MET A 1 84 ? 19.954 2.729 -8.829 1.00 85.00 84 MET A CA 1
ATOM 624 C C . MET A 1 84 ? 18.729 3.317 -8.131 1.00 85.00 84 MET A C 1
ATOM 626 O O . MET A 1 84 ? 17.675 2.680 -8.087 1.00 85.00 84 MET A O 1
ATOM 630 N N . SER A 1 85 ? 18.842 4.532 -7.592 1.00 87.69 85 SER A N 1
ATOM 631 C CA . SER A 1 85 ? 17.673 5.217 -7.044 1.00 87.69 85 SER A CA 1
ATOM 632 C C . SER A 1 85 ? 16.775 5.738 -8.174 1.00 87.69 85 SER A C 1
ATOM 634 O O . SER A 1 85 ? 17.253 6.184 -9.217 1.00 87.69 85 SER A O 1
ATOM 636 N N . LEU A 1 86 ? 15.456 5.712 -7.977 1.00 83.06 86 LEU A N 1
ATOM 637 C CA . LEU A 1 86 ? 14.501 6.222 -8.967 1.00 83.06 86 LEU A CA 1
ATOM 638 C C . LEU A 1 86 ? 14.624 7.738 -9.165 1.00 83.06 86 LEU A C 1
ATOM 640 O O . LEU A 1 86 ? 14.306 8.230 -10.242 1.00 83.06 86 LEU A O 1
ATOM 644 N N . SER A 1 87 ? 15.083 8.478 -8.149 1.00 83.12 87 SER A N 1
ATOM 645 C CA . SER A 1 87 ? 15.367 9.909 -8.295 1.00 83.12 87 SER A CA 1
ATOM 646 C C . SER A 1 87 ? 16.547 10.156 -9.221 1.00 83.12 87 SER A C 1
ATOM 648 O O . SER A 1 87 ? 16.437 11.004 -10.097 1.00 83.12 87 SER A O 1
ATOM 650 N N . ASP A 1 88 ? 17.630 9.388 -9.074 1.00 82.69 88 ASP A N 1
ATOM 651 C CA . ASP A 1 88 ? 18.798 9.536 -9.944 1.00 82.69 88 ASP A CA 1
ATOM 652 C C . ASP A 1 88 ? 18.442 9.120 -11.380 1.00 82.69 88 ASP A C 1
ATOM 654 O O . ASP A 1 88 ? 18.849 9.784 -12.326 1.00 82.69 88 ASP A O 1
ATOM 658 N N . CYS A 1 89 ? 17.623 8.071 -11.554 1.00 80.94 89 CYS A N 1
ATOM 659 C CA . CYS A 1 89 ? 17.136 7.680 -12.881 1.00 80.94 89 CYS A CA 1
ATOM 660 C C . CYS A 1 89 ? 16.284 8.780 -13.537 1.00 80.94 89 CYS A C 1
ATOM 662 O O . CYS A 1 89 ? 16.478 9.090 -14.706 1.00 80.94 89 CYS A O 1
ATOM 664 N N . ALA A 1 90 ? 15.367 9.398 -12.785 1.00 79.19 90 ALA A N 1
ATOM 665 C CA . ALA A 1 90 ? 14.520 10.473 -13.303 1.00 79.19 90 ALA A CA 1
ATOM 666 C C . ALA A 1 90 ? 15.314 11.754 -13.628 1.00 79.19 90 ALA A C 1
ATOM 668 O O . ALA A 1 90 ? 14.951 12.489 -14.544 1.00 79.19 90 ALA A O 1
ATOM 669 N N . GLU A 1 91 ? 16.392 12.037 -12.889 1.00 77.75 91 GLU A N 1
ATOM 670 C CA . GLU A 1 91 ? 17.306 13.138 -13.215 1.00 77.75 91 GLU A CA 1
ATOM 671 C C . GLU A 1 91 ? 18.059 12.857 -14.523 1.00 77.75 91 GLU A C 1
ATOM 673 O O . GLU A 1 91 ? 18.091 13.730 -15.389 1.00 77.75 91 GLU A O 1
ATOM 678 N N . LEU A 1 92 ? 18.573 11.635 -14.713 1.00 73.12 92 LEU A N 1
ATOM 679 C CA . LEU A 1 92 ? 19.246 11.220 -15.951 1.00 73.12 92 LEU A CA 1
ATOM 680 C C . LEU A 1 92 ? 18.312 11.266 -17.172 1.00 73.12 92 LEU A C 1
ATOM 682 O O . LEU A 1 92 ? 18.707 11.808 -18.201 1.00 73.12 92 LEU A O 1
ATOM 686 N N . GLU A 1 93 ? 17.068 10.794 -17.032 1.00 69.31 93 GLU A N 1
ATOM 687 C CA . GLU A 1 93 ? 16.013 10.901 -18.059 1.00 69.31 93 GLU A CA 1
ATOM 688 C C . GLU A 1 93 ? 15.828 12.367 -18.500 1.00 69.31 93 GLU A C 1
ATOM 690 O O . GLU A 1 93 ? 15.844 12.682 -19.686 1.00 69.31 93 GLU A O 1
ATOM 695 N N . SER A 1 94 ? 15.767 13.302 -17.544 1.00 63.16 94 SER A N 1
ATOM 696 C CA . SER A 1 94 ? 15.586 14.731 -17.841 1.00 63.16 94 SER A CA 1
ATOM 697 C C . SER A 1 94 ? 16.808 15.426 -18.461 1.00 63.16 94 SER A C 1
ATOM 699 O O . SER A 1 94 ? 16.669 16.486 -19.078 1.00 63.16 94 SER A O 1
ATOM 701 N N . GLU A 1 95 ? 18.011 14.872 -18.276 1.00 60.41 95 GLU A N 1
ATOM 702 C CA . GLU A 1 95 ? 19.253 15.403 -18.849 1.00 60.41 95 GLU A CA 1
ATOM 703 C C . GLU A 1 95 ? 19.500 14.893 -20.280 1.00 60.41 95 GLU A C 1
ATOM 705 O O . GLU A 1 95 ? 20.085 15.623 -21.088 1.00 60.41 95 GLU A O 1
ATOM 710 N N . GLU A 1 96 ? 19.028 13.686 -20.617 1.00 56.06 96 GLU A N 1
ATOM 711 C CA . GLU A 1 96 ? 19.139 13.095 -21.960 1.00 56.06 96 GLU A CA 1
ATOM 712 C C . GLU A 1 96 ? 18.131 13.685 -22.972 1.00 56.06 96 GLU A C 1
ATOM 714 O O . GLU A 1 96 ? 18.471 13.815 -24.151 1.00 56.06 96 GLU A O 1
ATOM 719 N N . GLU A 1 97 ? 16.980 14.210 -22.523 1.00 50.44 97 GLU A N 1
ATOM 720 C CA . GLU A 1 97 ? 15.974 14.896 -23.368 1.00 50.44 97 GLU A CA 1
ATOM 721 C C . GLU A 1 97 ? 16.492 16.164 -24.107 1.00 50.44 97 GLU A C 1
ATOM 723 O O . GLU A 1 97 ? 15.787 16.756 -24.930 1.00 50.44 97 GLU A O 1
ATOM 728 N N . VAL A 1 98 ? 17.727 16.627 -23.855 1.00 43.59 98 VAL A N 1
ATOM 729 C CA . VAL A 1 98 ? 18.313 17.816 -24.517 1.00 43.59 98 VAL A CA 1
ATOM 730 C C . VAL A 1 98 ? 19.106 17.470 -25.789 1.00 43.59 98 VAL A C 1
ATOM 732 O O . VAL A 1 98 ? 19.540 18.378 -26.510 1.00 43.59 98 VAL A O 1
ATOM 735 N N . SER A 1 99 ? 19.270 16.192 -26.144 1.00 39.12 99 SER A N 1
ATOM 736 C CA . SER A 1 99 ? 19.984 15.822 -27.369 1.00 39.12 99 SER A CA 1
ATOM 737 C C . SER A 1 99 ? 19.323 14.715 -28.184 1.00 39.12 99 SER A C 1
ATOM 739 O O . SER A 1 99 ? 19.553 13.544 -27.922 1.00 39.12 99 SER A O 1
ATOM 741 N N . LEU A 1 100 ? 18.723 15.170 -29.291 1.00 38.06 100 LEU A N 1
ATOM 742 C CA . LEU A 1 100 ? 18.533 14.516 -30.593 1.00 38.06 100 LEU A CA 1
ATOM 743 C C . LEU A 1 100 ? 17.094 14.106 -30.919 1.00 38.06 100 LEU A C 1
ATOM 745 O O . LEU A 1 100 ? 16.494 13.248 -30.293 1.00 38.06 100 LEU A O 1
ATOM 749 N N . ASP A 1 101 ? 16.597 14.739 -31.984 1.00 41.28 101 ASP A N 1
ATOM 750 C CA . ASP A 1 101 ? 15.573 14.196 -32.863 1.00 41.28 101 ASP A CA 1
ATOM 751 C C . ASP A 1 101 ? 15.905 12.727 -33.193 1.00 41.28 101 ASP A C 1
ATOM 753 O O . ASP A 1 101 ? 16.883 12.496 -33.900 1.00 41.28 101 ASP A O 1
ATOM 757 N N . GLU A 1 102 ? 15.113 11.762 -32.726 1.00 38.25 102 GLU A N 1
ATOM 758 C CA . GLU A 1 102 ? 14.730 10.560 -33.479 1.00 38.25 102 GLU A CA 1
ATOM 759 C C . GLU A 1 102 ? 13.663 9.755 -32.719 1.00 38.25 102 GLU A C 1
ATOM 761 O O . GLU A 1 102 ? 13.671 9.630 -31.501 1.00 38.25 102 GLU A O 1
ATOM 766 N N . GLU A 1 103 ? 12.686 9.273 -33.481 1.00 41.22 103 GLU A N 1
ATOM 767 C CA . GLU A 1 103 ? 11.592 8.410 -33.056 1.00 41.22 103 GLU A CA 1
ATOM 768 C C . GLU A 1 103 ? 12.148 7.056 -32.560 1.00 41.22 103 GLU A C 1
ATOM 770 O O . GLU A 1 103 ? 12.418 6.177 -33.375 1.00 41.22 103 GLU A O 1
ATOM 775 N N . GLU A 1 104 ? 12.297 6.854 -31.249 1.00 38.00 104 GLU A N 1
ATOM 776 C CA . GLU A 1 104 ? 12.424 5.513 -30.657 1.00 38.00 104 GLU A CA 1
ATOM 777 C C . GLU A 1 104 ? 11.361 5.322 -29.566 1.00 38.00 104 GLU A C 1
ATOM 779 O O . GLU A 1 104 ? 11.417 5.890 -28.477 1.00 38.00 104 GLU A O 1
ATOM 784 N N . ASP A 1 105 ? 10.352 4.511 -29.890 1.00 38.31 105 ASP A N 1
ATOM 785 C CA . ASP A 1 105 ? 9.342 3.995 -28.967 1.00 38.31 105 ASP A CA 1
ATOM 786 C C . ASP A 1 105 ? 10.015 3.107 -27.895 1.00 38.31 105 ASP A C 1
ATOM 788 O O . ASP A 1 105 ? 10.019 1.881 -28.009 1.00 38.31 105 ASP A O 1
ATOM 792 N N . GLY A 1 106 ? 10.618 3.695 -26.856 1.00 46.72 106 GLY A N 1
ATOM 793 C CA . GLY A 1 106 ? 11.265 2.891 -25.811 1.00 46.72 106 GLY A CA 1
ATOM 794 C C . GLY A 1 106 ? 11.932 3.626 -24.651 1.00 46.72 106 GLY A C 1
ATOM 795 O O . GLY A 1 106 ? 12.790 3.042 -23.992 1.00 46.72 106 GLY A O 1
ATOM 796 N N . GLU A 1 107 ? 11.577 4.880 -24.373 1.00 53.31 107 GLU A N 1
ATOM 797 C CA . GLU A 1 107 ? 12.145 5.594 -23.226 1.00 53.31 107 GLU A CA 1
ATOM 798 C C . GLU A 1 107 ? 11.528 5.105 -21.908 1.00 53.31 107 GLU A C 1
ATOM 800 O O . GLU A 1 107 ? 10.316 5.168 -21.686 1.00 53.31 107 GLU A O 1
ATOM 805 N N . VAL A 1 108 ? 12.384 4.601 -21.018 1.00 60.94 108 VAL A N 1
ATOM 806 C CA . VAL A 1 108 ? 12.015 4.170 -19.668 1.00 60.94 108 VAL A CA 1
ATOM 807 C C . VAL A 1 108 ? 11.492 5.369 -18.879 1.00 60.94 108 VAL A C 1
ATOM 809 O O . VAL A 1 108 ? 12.275 6.221 -18.472 1.00 60.94 108 VAL A O 1
ATOM 812 N N . SER A 1 109 ? 10.186 5.408 -18.586 1.00 73.56 109 SER A N 1
ATOM 813 C CA . SER A 1 109 ? 9.598 6.516 -17.812 1.00 73.56 109 SER A CA 1
ATOM 814 C C . SER A 1 109 ? 9.883 6.405 -16.302 1.00 73.56 109 SER A C 1
ATOM 816 O O . SER A 1 109 ? 9.002 6.102 -15.478 1.00 73.56 109 SER A O 1
ATOM 818 N N . CYS A 1 110 ? 11.139 6.648 -15.924 1.00 81.25 110 CYS A N 1
ATOM 819 C CA . CYS A 1 110 ? 11.630 6.659 -14.547 1.00 81.25 110 CYS A CA 1
ATOM 820 C C . CYS A 1 110 ? 10.954 7.742 -13.697 1.00 81.25 110 CYS A C 1
ATOM 822 O O . CYS A 1 110 ? 10.635 7.504 -12.529 1.00 81.25 110 CYS A O 1
ATOM 824 N N . SER A 1 111 ? 10.633 8.893 -14.284 1.00 83.50 111 SER A N 1
ATOM 825 C CA . SER A 1 111 ? 9.882 9.978 -13.647 1.00 83.50 111 SER A CA 1
ATOM 826 C C . SER A 1 111 ? 8.483 9.540 -13.185 1.00 83.50 111 SER A C 1
ATOM 828 O O . SER A 1 111 ? 8.064 9.823 -12.050 1.00 83.50 111 SER A O 1
ATOM 830 N N . SER A 1 112 ? 7.770 8.767 -14.013 1.00 85.88 112 SER A N 1
ATOM 831 C CA . SER A 1 112 ? 6.451 8.216 -13.668 1.00 85.88 112 SER A CA 1
ATOM 832 C C . SER A 1 112 ? 6.550 7.193 -12.532 1.00 85.88 112 SER A C 1
ATOM 834 O O . SER A 1 112 ? 5.762 7.243 -11.580 1.00 85.88 112 SER A O 1
ATOM 836 N N . LEU A 1 113 ? 7.563 6.317 -12.572 1.00 87.69 113 LEU A N 1
ATOM 837 C CA . LEU A 1 113 ? 7.844 5.329 -11.521 1.00 87.69 113 LEU A CA 1
ATOM 838 C C . LEU A 1 113 ? 8.218 6.002 -10.191 1.00 87.69 113 LEU A C 1
ATOM 840 O O . LEU A 1 113 ? 7.673 5.638 -9.144 1.00 87.69 113 LEU A O 1
ATOM 844 N N . ALA A 1 114 ? 9.075 7.026 -10.221 1.00 88.62 114 ALA A N 1
ATOM 845 C CA . ALA A 1 114 ? 9.472 7.812 -9.053 1.00 88.62 114 ALA A CA 1
ATOM 846 C C . ALA A 1 114 ? 8.272 8.536 -8.418 1.00 88.62 114 ALA A C 1
ATOM 848 O O . ALA A 1 114 ? 8.089 8.535 -7.191 1.00 88.62 114 ALA A O 1
ATOM 849 N N . THR A 1 115 ? 7.410 9.117 -9.257 1.00 89.81 115 THR A N 1
ATOM 850 C CA . THR A 1 115 ? 6.192 9.812 -8.825 1.00 89.81 115 THR A CA 1
ATOM 851 C C . THR A 1 115 ? 5.206 8.841 -8.180 1.00 89.81 115 THR A C 1
ATOM 853 O O . THR A 1 115 ? 4.734 9.077 -7.061 1.00 89.81 115 THR A O 1
ATOM 856 N N . ALA A 1 116 ? 4.928 7.716 -8.844 1.00 91.38 116 ALA A N 1
ATOM 857 C CA . ALA A 1 116 ? 4.056 6.670 -8.323 1.00 91.38 116 ALA A CA 1
ATOM 858 C C . ALA A 1 116 ? 4.579 6.109 -6.993 1.00 91.38 116 ALA A C 1
ATOM 860 O O . ALA A 1 116 ? 3.823 6.012 -6.019 1.00 91.38 116 ALA A O 1
ATOM 861 N N . GLY A 1 117 ? 5.877 5.790 -6.933 1.00 91.94 117 GLY A N 1
ATOM 862 C CA . GLY A 1 117 ? 6.559 5.290 -5.742 1.00 91.94 117 GLY A CA 1
ATOM 863 C C . GLY A 1 117 ? 6.433 6.246 -4.558 1.00 91.94 117 GLY A C 1
ATOM 864 O O . GLY A 1 117 ? 6.001 5.845 -3.472 1.00 91.94 117 GLY A O 1
ATOM 865 N N . THR A 1 118 ? 6.691 7.536 -4.788 1.00 93.75 118 THR A N 1
ATOM 866 C CA . THR A 1 118 ? 6.577 8.593 -3.772 1.00 93.75 118 THR A CA 1
ATOM 867 C C . THR A 1 118 ? 5.152 8.730 -3.239 1.00 93.75 118 THR A C 1
ATOM 869 O O . THR A 1 118 ? 4.945 8.745 -2.021 1.00 93.75 118 THR A O 1
ATOM 872 N N . ILE A 1 119 ? 4.152 8.795 -4.125 1.00 93.44 119 ILE A N 1
ATOM 873 C CA . ILE A 1 119 ? 2.741 8.902 -3.728 1.00 93.44 119 ILE A CA 1
ATOM 874 C C . ILE A 1 119 ? 2.345 7.696 -2.874 1.00 93.44 119 ILE A C 1
ATOM 876 O O . ILE A 1 119 ? 1.827 7.856 -1.765 1.00 93.44 119 ILE A O 1
ATOM 880 N N . ASN A 1 120 ? 2.629 6.485 -3.351 1.00 95.38 120 ASN A N 1
ATOM 881 C CA . ASN A 1 120 ? 2.264 5.259 -2.653 1.00 95.38 120 ASN A CA 1
ATOM 882 C C . ASN A 1 120 ? 2.960 5.141 -1.288 1.00 95.38 120 ASN A C 1
ATOM 884 O O . ASN A 1 120 ? 2.323 4.805 -0.289 1.00 95.38 120 ASN A O 1
ATOM 888 N N . LYS A 1 121 ? 4.239 5.518 -1.200 1.00 95.44 121 LYS A N 1
ATOM 889 C CA . LYS A 1 121 ? 4.996 5.579 0.058 1.00 95.44 121 LYS A CA 1
ATOM 890 C C . LYS A 1 121 ? 4.335 6.494 1.089 1.00 95.44 121 LYS A C 1
ATOM 892 O O . LYS A 1 121 ? 4.209 6.100 2.248 1.00 95.44 121 LYS A O 1
ATOM 897 N N . ILE A 1 122 ? 3.869 7.680 0.690 1.00 96.12 122 ILE A N 1
ATOM 898 C CA . ILE A 1 122 ? 3.150 8.598 1.591 1.00 96.12 122 ILE A CA 1
ATOM 899 C C . ILE A 1 122 ? 1.885 7.925 2.138 1.00 96.12 122 ILE A C 1
ATOM 901 O O . ILE A 1 122 ? 1.654 7.935 3.349 1.00 96.12 122 ILE A O 1
ATOM 905 N N . PHE A 1 123 ? 1.093 7.290 1.274 1.00 97.12 123 PHE A N 1
ATOM 906 C CA . PHE A 1 123 ? -0.119 6.574 1.679 1.00 97.12 123 PHE A CA 1
ATOM 907 C C . PHE A 1 123 ? 0.166 5.389 2.611 1.00 97.12 123 PHE A C 1
ATOM 909 O O . PHE A 1 123 ? -0.543 5.202 3.606 1.00 97.12 123 PHE A O 1
ATOM 916 N N . ILE A 1 124 ? 1.226 4.623 2.343 1.00 95.69 124 ILE A N 1
ATOM 917 C CA . ILE A 1 124 ? 1.671 3.526 3.206 1.00 95.69 124 ILE A CA 1
ATOM 918 C C . ILE A 1 124 ? 2.083 4.055 4.582 1.00 95.69 124 ILE A C 1
ATOM 920 O O . ILE A 1 124 ? 1.642 3.510 5.593 1.00 95.69 124 ILE A O 1
ATOM 924 N N . ILE A 1 125 ? 2.864 5.138 4.646 1.00 96.44 125 ILE A N 1
ATOM 925 C CA . ILE A 1 125 ? 3.286 5.754 5.914 1.00 96.44 125 ILE A CA 1
ATOM 926 C C . ILE A 1 125 ? 2.074 6.270 6.699 1.00 96.44 125 ILE A C 1
ATOM 928 O O . ILE A 1 125 ? 1.981 6.023 7.901 1.00 96.44 125 ILE A O 1
ATOM 932 N N . LEU A 1 126 ? 1.120 6.933 6.038 1.00 96.00 126 LEU A N 1
ATOM 933 C CA . LEU A 1 126 ? -0.121 7.390 6.674 1.00 96.00 126 LEU A CA 1
ATOM 934 C C . LEU A 1 126 ? -0.910 6.221 7.274 1.00 96.00 126 LEU A C 1
ATOM 936 O O . LEU A 1 126 ? -1.347 6.294 8.425 1.00 96.00 126 LEU A O 1
ATOM 940 N N . SER A 1 127 ? -1.041 5.123 6.526 1.00 96.38 127 SER A N 1
ATOM 941 C CA . SER A 1 127 ? -1.684 3.904 7.018 1.00 96.38 127 SER A CA 1
ATOM 942 C C . SER A 1 127 ? -0.929 3.302 8.206 1.00 96.38 127 SER A C 1
ATOM 944 O O . SER A 1 127 ? -1.533 2.958 9.221 1.00 96.38 127 SER A O 1
ATOM 946 N N . LEU A 1 128 ? 0.398 3.221 8.117 1.00 96.31 128 LEU A N 1
ATOM 947 C CA . LEU A 1 128 ? 1.262 2.647 9.144 1.00 96.31 128 LEU A CA 1
ATOM 948 C C . LEU A 1 128 ? 1.165 3.431 10.457 1.00 96.31 128 LEU A C 1
ATOM 950 O O . LEU A 1 128 ? 0.929 2.836 11.508 1.00 96.31 128 LEU A O 1
ATOM 954 N N . VAL A 1 129 ? 1.265 4.763 10.405 1.00 96.12 129 VAL A N 1
ATOM 955 C CA . VAL A 1 129 ? 1.096 5.633 11.582 1.00 96.12 129 VAL A CA 1
ATOM 956 C C . VAL A 1 129 ? -0.286 5.434 12.198 1.00 96.12 129 VAL A C 1
ATOM 958 O O . VAL A 1 129 ? -0.412 5.313 13.416 1.00 96.12 129 VAL A O 1
ATOM 961 N N . SER A 1 130 ? -1.321 5.345 11.365 1.00 95.75 130 SER A N 1
ATOM 962 C CA . SER A 1 130 ? -2.689 5.143 11.830 1.00 95.75 130 SER A CA 1
ATOM 963 C C . SER A 1 130 ? -2.880 3.802 12.552 1.00 95.75 130 SER A C 1
ATOM 965 O O . SER A 1 130 ? -3.469 3.756 13.635 1.00 95.75 130 SER A O 1
ATOM 967 N N . ILE A 1 131 ? -2.304 2.720 12.020 1.00 95.38 131 ILE A N 1
ATOM 968 C CA . ILE A 1 131 ? -2.315 1.401 12.664 1.00 95.38 131 ILE A CA 1
ATOM 969 C C . ILE A 1 131 ? -1.517 1.415 13.974 1.00 95.38 131 ILE A C 1
ATOM 971 O O . ILE A 1 131 ? -1.972 0.859 14.972 1.00 95.38 131 ILE A O 1
ATOM 975 N N . ILE A 1 132 ? -0.360 2.081 14.022 1.00 95.19 132 ILE A N 1
ATOM 976 C CA . ILE A 1 132 ? 0.417 2.214 15.264 1.00 95.19 132 ILE A CA 1
ATOM 977 C C . ILE A 1 132 ? -0.406 2.923 16.342 1.00 95.19 132 ILE A C 1
ATOM 979 O O . ILE A 1 132 ? -0.480 2.436 17.471 1.00 95.19 132 ILE A O 1
ATOM 983 N N . VAL A 1 133 ? -1.063 4.036 16.001 1.00 92.50 133 VAL A N 1
ATOM 984 C CA . VAL A 1 133 ? -1.938 4.763 16.933 1.00 92.50 133 VAL A CA 1
ATOM 985 C C . VAL A 1 133 ? -3.067 3.856 17.430 1.00 92.50 133 VAL A C 1
ATOM 987 O O . VAL A 1 133 ? -3.294 3.797 18.638 1.00 92.50 133 VAL A O 1
ATOM 990 N N . LEU A 1 134 ? -3.713 3.088 16.542 1.00 92.75 134 LEU A N 1
ATOM 991 C CA . LEU A 1 134 ? -4.740 2.105 16.920 1.00 92.75 134 LEU A CA 1
ATOM 992 C C . LEU A 1 134 ? -4.228 1.081 17.931 1.00 92.75 134 LEU A C 1
ATOM 994 O O . LEU A 1 134 ? -4.891 0.823 18.939 1.00 92.75 134 LEU A O 1
ATOM 998 N N . LEU A 1 135 ? -3.067 0.484 17.664 1.00 91.56 135 LEU A N 1
ATOM 999 C CA . LEU A 1 135 ? -2.505 -0.572 18.501 1.00 91.56 135 LEU A CA 1
ATOM 1000 C C . LEU A 1 135 ? -2.065 -0.029 19.862 1.00 91.56 135 LEU A C 1
ATOM 1002 O O . LEU A 1 135 ? -2.438 -0.601 20.885 1.00 91.56 135 LEU A O 1
ATOM 1006 N N . ILE A 1 136 ? -1.346 1.099 19.896 1.00 89.81 136 ILE A N 1
ATOM 1007 C CA . ILE A 1 136 ? -0.923 1.749 21.147 1.00 89.81 136 ILE A CA 1
ATOM 1008 C C . ILE A 1 136 ? -2.139 2.097 22.003 1.00 89.81 136 ILE A C 1
ATOM 1010 O O . ILE A 1 136 ? -2.151 1.842 23.209 1.00 89.81 136 ILE A O 1
ATOM 1014 N N . PHE A 1 137 ? -3.176 2.657 21.383 1.00 86.12 137 PHE A N 1
ATOM 1015 C CA . PHE A 1 137 ? -4.372 3.077 22.093 1.00 86.12 137 PHE A CA 1
ATOM 1016 C C . PHE A 1 137 ? -5.162 1.880 22.643 1.00 86.12 137 PHE A C 1
ATOM 1018 O O . PHE A 1 137 ? -5.564 1.881 23.809 1.00 86.12 137 PHE A O 1
ATOM 1025 N N . SER A 1 138 ? -5.308 0.819 21.844 1.00 83.94 138 SER A N 1
ATOM 1026 C CA . SER A 1 138 ? -5.963 -0.431 22.250 1.00 83.94 138 SER A CA 1
ATOM 1027 C C . SER A 1 138 ? -5.225 -1.113 23.411 1.00 83.94 138 SER A C 1
ATOM 1029 O O . SER A 1 138 ? -5.832 -1.454 24.430 1.00 83.94 138 SER A O 1
ATOM 1031 N N . ILE A 1 139 ? -3.893 -1.213 23.319 1.00 85.12 139 ILE A N 1
ATOM 1032 C CA . ILE A 1 139 ? -3.038 -1.770 24.375 1.00 85.12 139 ILE A CA 1
ATOM 1033 C C . ILE A 1 139 ? -3.142 -0.930 25.654 1.00 85.12 139 ILE A C 1
ATOM 1035 O O . ILE A 1 139 ? -3.391 -1.469 26.734 1.00 85.12 139 ILE A O 1
ATOM 1039 N N . GLY A 1 140 ? -3.007 0.395 25.550 1.00 82.44 140 GLY A N 1
ATOM 1040 C CA . GLY A 1 140 ? -3.062 1.281 26.712 1.00 82.44 140 GLY A CA 1
ATOM 1041 C C . GLY A 1 140 ? -4.422 1.280 27.417 1.00 82.44 140 GLY A C 1
ATOM 1042 O O . GLY A 1 140 ? -4.466 1.338 28.648 1.00 82.44 140 GLY A O 1
ATOM 1043 N N . ARG A 1 141 ? -5.536 1.118 26.687 1.00 78.06 141 ARG A N 1
ATOM 1044 C CA . ARG A 1 141 ? -6.859 0.876 27.296 1.00 78.06 141 ARG A CA 1
ATOM 1045 C C . ARG A 1 141 ? -6.926 -0.480 27.995 1.00 78.06 141 ARG A C 1
ATOM 1047 O O . ARG A 1 141 ? -7.445 -0.556 29.109 1.00 78.06 141 ARG A O 1
ATOM 1054 N N . GLY A 1 142 ? -6.365 -1.532 27.395 1.00 78.62 142 GLY A N 1
ATOM 1055 C CA . GLY A 1 142 ? -6.289 -2.868 27.997 1.00 78.62 142 GLY A CA 1
ATOM 1056 C C . GLY A 1 142 ? -5.603 -2.865 29.369 1.00 78.62 142 GLY A C 1
ATOM 1057 O O . GLY A 1 142 ? -6.129 -3.433 30.332 1.00 78.62 142 GLY A O 1
ATOM 1058 N N . PHE A 1 143 ? -4.491 -2.130 29.481 1.00 81.19 143 PHE A N 1
ATOM 1059 C CA . PHE A 1 143 ? -3.745 -1.933 30.729 1.00 81.19 143 PHE A CA 1
ATOM 1060 C C . PHE A 1 143 ? -4.360 -0.898 31.688 1.00 81.19 143 PHE A C 1
ATOM 1062 O O . PHE A 1 143 ? -3.901 -0.771 32.820 1.00 81.19 143 PHE A O 1
ATOM 1069 N N . GLY A 1 144 ? -5.406 -0.175 31.278 1.00 74.19 144 GLY A N 1
ATOM 1070 C CA . GLY A 1 144 ? -6.039 0.866 32.093 1.00 74.19 144 GLY A CA 1
ATOM 1071 C C . GLY A 1 144 ? -5.245 2.174 32.180 1.00 74.19 144 GLY A C 1
ATOM 1072 O O . GLY A 1 144 ? -5.571 3.019 33.003 1.00 74.19 144 GLY A O 1
ATOM 1073 N N . VAL A 1 145 ? -4.236 2.370 31.327 1.00 75.62 145 VAL A N 1
ATOM 1074 C CA . VAL A 1 145 ? -3.424 3.601 31.269 1.00 75.62 145 VAL A CA 1
ATOM 1075 C C . VAL A 1 145 ? -4.264 4.798 30.810 1.00 75.62 145 VAL A C 1
ATOM 1077 O O . VAL A 1 145 ? -4.038 5.921 31.247 1.00 75.62 145 VAL A O 1
ATOM 1080 N N . PHE A 1 146 ? -5.270 4.551 29.968 1.00 73.38 146 PHE A N 1
ATOM 1081 C CA . PHE A 1 146 ? -6.175 5.571 29.430 1.00 73.38 146 PHE A CA 1
ATOM 1082 C C . PHE A 1 146 ? -7.575 5.528 30.063 1.00 73.38 146 PHE A C 1
ATOM 1084 O O . PHE A 1 146 ? -8.550 5.849 29.398 1.00 73.38 146 PHE A O 1
ATOM 1091 N N . SER A 1 147 ? -7.705 5.104 31.327 1.00 64.81 147 SER A N 1
ATOM 1092 C CA . SER A 1 147 ? -9.016 4.911 31.976 1.00 64.81 147 SER A CA 1
ATOM 1093 C C . SER A 1 147 ? -9.695 6.195 32.477 1.00 64.81 147 SER A C 1
ATOM 1095 O O . SER A 1 147 ? -10.719 6.110 33.153 1.00 64.81 147 SER A O 1
ATOM 1097 N N . SER A 1 148 ? -9.108 7.373 32.249 1.00 66.94 148 SER A N 1
ATOM 1098 C CA . SER A 1 148 ? -9.706 8.664 32.599 1.00 66.94 148 SER A CA 1
ATOM 1099 C C . SER A 1 148 ? -9.128 9.813 31.760 1.00 66.94 148 SER A C 1
ATOM 1101 O O . SER A 1 148 ? -7.998 9.747 31.272 1.00 66.94 148 SER A O 1
ATOM 1103 N N . GLY A 1 149 ? -9.909 10.886 31.595 1.00 74.94 149 GLY A N 1
ATOM 1104 C CA . GLY A 1 149 ? -9.505 12.112 30.896 1.00 74.94 149 GLY A CA 1
ATOM 1105 C C . GLY A 1 149 ? -9.951 12.195 29.430 1.00 74.94 149 GLY A C 1
ATOM 1106 O O . GLY A 1 149 ? -10.725 11.375 28.944 1.00 74.94 149 GLY A O 1
ATOM 1107 N N . VAL A 1 150 ? -9.446 13.209 28.716 1.00 72.81 150 VAL A N 1
ATOM 1108 C CA . VAL A 1 150 ? -9.852 13.560 27.334 1.00 72.81 150 VAL A CA 1
ATOM 1109 C C . VAL A 1 150 ? -9.649 12.404 26.346 1.00 72.81 150 VAL A C 1
ATOM 1111 O O . VAL A 1 150 ? -10.415 12.251 25.397 1.00 72.81 150 VAL A O 1
ATOM 1114 N N . LEU A 1 151 ? -8.628 11.573 26.569 1.00 71.44 151 LEU A N 1
ATOM 1115 C CA . LEU A 1 151 ? -8.332 10.418 25.722 1.00 71.44 151 LEU A CA 1
ATOM 1116 C C . LEU A 1 151 ? -9.391 9.318 25.846 1.00 71.44 151 LEU A C 1
ATOM 1118 O O . LEU A 1 151 ? -9.733 8.707 24.839 1.00 71.44 151 LEU A O 1
ATOM 1122 N N . ASP A 1 152 ? -9.955 9.101 27.035 1.00 76.19 152 ASP A N 1
ATOM 1123 C CA . ASP A 1 152 ? -11.053 8.148 27.212 1.00 76.19 152 ASP A CA 1
ATOM 1124 C C . ASP A 1 152 ? -12.338 8.671 26.555 1.00 76.19 152 ASP A C 1
ATOM 1126 O O . ASP A 1 152 ? -12.998 7.946 25.813 1.00 76.19 152 ASP A O 1
ATOM 1130 N N . GLU A 1 153 ? -12.629 9.966 26.710 1.00 79.06 153 GLU A N 1
ATOM 1131 C CA . GLU A 1 153 ? -13.801 10.619 26.107 1.00 79.06 153 GLU A CA 1
ATOM 1132 C C . GLU A 1 153 ? -13.764 10.604 24.568 1.00 79.06 153 GLU A C 1
ATOM 1134 O O . GLU A 1 153 ? -14.791 10.449 23.907 1.00 79.06 153 GLU A O 1
ATOM 1139 N N . LYS A 1 154 ? -12.576 10.759 23.970 1.00 84.88 154 LYS A N 1
ATOM 1140 C CA . LYS A 1 154 ? -12.390 10.756 22.508 1.00 84.88 154 LYS A CA 1
ATOM 1141 C C . LYS A 1 154 ? -12.046 9.389 21.927 1.00 84.88 154 LYS A C 1
ATOM 1143 O O . LYS A 1 154 ? -11.844 9.291 20.718 1.00 84.88 154 LYS A O 1
ATOM 1148 N N . SER A 1 155 ? -12.010 8.345 22.746 1.00 80.00 155 SER A N 1
ATOM 1149 C CA . SER A 1 155 ? -11.545 7.015 22.353 1.00 80.00 155 SER A CA 1
ATOM 1150 C C . SER A 1 155 ? -12.255 6.426 21.139 1.00 80.00 155 SER A C 1
ATOM 1152 O O . SER A 1 155 ? -11.593 6.069 20.167 1.00 80.00 155 SER A O 1
ATOM 1154 N N . ASP A 1 156 ? -13.587 6.419 21.142 1.00 83.25 156 ASP A N 1
ATOM 1155 C CA . ASP A 1 156 ? -14.387 5.902 20.027 1.00 83.25 156 ASP A CA 1
ATOM 1156 C C . ASP A 1 156 ? -14.135 6.685 18.731 1.00 83.25 156 ASP A C 1
ATOM 1158 O O . ASP A 1 156 ? -14.123 6.127 17.633 1.00 83.25 156 ASP A O 1
ATOM 1162 N N . SER A 1 157 ? -13.896 7.996 18.849 1.00 87.50 157 SER A N 1
ATOM 1163 C CA . SER A 1 157 ? -13.561 8.837 17.698 1.00 87.50 157 SER A CA 1
ATOM 1164 C C . SER A 1 157 ? -12.166 8.518 17.167 1.00 87.50 157 SER A C 1
ATOM 1166 O O . SER A 1 157 ? -12.004 8.380 15.957 1.00 87.50 157 SER A O 1
ATOM 1168 N N . ILE A 1 158 ? -11.173 8.370 18.047 1.00 86.62 158 ILE A N 1
ATOM 1169 C CA . ILE A 1 158 ? -9.799 8.010 17.671 1.00 86.62 158 ILE A CA 1
ATOM 1170 C C . ILE A 1 158 ? -9.785 6.645 16.981 1.00 86.62 158 ILE A C 1
ATOM 1172 O O . ILE A 1 158 ? -9.197 6.521 15.908 1.00 86.62 158 ILE A O 1
ATOM 1176 N N . GLU A 1 159 ? -10.469 5.645 17.545 1.00 87.62 159 GLU A N 1
ATOM 1177 C CA . GLU A 1 159 ? -10.570 4.304 16.963 1.00 87.62 159 GLU A CA 1
ATOM 1178 C C . GLU A 1 159 ? -11.216 4.374 15.571 1.00 87.62 159 GLU A C 1
ATOM 1180 O O . GLU A 1 159 ? -10.630 3.921 14.588 1.00 87.62 159 GLU A O 1
ATOM 1185 N N . LYS A 1 160 ? -12.369 5.041 15.443 1.00 89.50 160 LYS A N 1
ATOM 1186 C CA . LYS A 1 160 ? -13.082 5.181 14.165 1.00 89.50 160 LYS A CA 1
ATOM 1187 C C . LYS A 1 160 ? -12.250 5.868 13.079 1.00 89.50 160 LYS A C 1
ATOM 1189 O O . LYS A 1 160 ? -12.206 5.381 11.949 1.00 89.50 160 LYS A O 1
ATOM 1194 N N . TRP A 1 161 ? -11.631 7.006 13.393 1.00 92.38 161 TRP A N 1
ATOM 1195 C CA . TRP A 1 161 ? -10.836 7.759 12.420 1.00 92.38 161 TRP A CA 1
ATOM 1196 C C . TRP A 1 161 ? -9.567 7.023 12.035 1.00 92.38 161 TRP A C 1
ATOM 1198 O O . TRP A 1 161 ? -9.180 7.064 10.872 1.00 92.38 161 TRP A O 1
ATOM 1208 N N . SER A 1 162 ? -8.949 6.315 12.974 1.00 93.38 162 SER A N 1
ATOM 1209 C CA . SER A 1 162 ? -7.735 5.575 12.665 1.00 93.38 162 SER A CA 1
ATOM 1210 C C . SER A 1 162 ? -8.035 4.347 11.799 1.00 93.38 162 SER A C 1
ATOM 1212 O O . SER A 1 162 ? -7.329 4.097 10.830 1.00 93.38 162 SER A O 1
ATOM 1214 N N . TRP A 1 163 ? -9.145 3.635 12.031 1.00 94.50 163 TRP A N 1
ATOM 1215 C CA . TRP A 1 163 ? -9.579 2.583 11.101 1.00 94.50 163 TRP A CA 1
ATOM 1216 C C . TRP A 1 163 ? -9.822 3.131 9.693 1.00 94.50 163 TRP A C 1
ATOM 1218 O O . TRP A 1 163 ? -9.364 2.544 8.714 1.00 94.50 163 TRP A O 1
ATOM 1228 N N . LEU A 1 164 ? -10.496 4.281 9.599 1.00 93.88 164 LEU A N 1
ATOM 1229 C CA . LEU A 1 164 ? -10.782 4.925 8.320 1.00 93.88 164 LEU A CA 1
ATOM 1230 C C . LEU A 1 164 ? -9.501 5.327 7.589 1.00 93.88 164 LEU A C 1
ATOM 1232 O O . LEU A 1 164 ? -9.336 4.983 6.423 1.00 93.88 164 LEU A O 1
ATOM 1236 N N . VAL A 1 165 ? -8.595 6.037 8.264 1.00 95.50 165 VAL A N 1
ATOM 1237 C CA . VAL A 1 165 ? -7.342 6.506 7.663 1.00 95.50 165 VAL A CA 1
ATOM 1238 C C . VAL A 1 165 ? -6.470 5.325 7.255 1.00 95.50 165 VAL A C 1
ATOM 1240 O O . VAL A 1 165 ? -5.962 5.339 6.138 1.00 95.50 165 VAL A O 1
ATOM 1243 N N . ALA A 1 166 ? -6.343 4.294 8.096 1.00 95.69 166 ALA A N 1
ATOM 1244 C CA . ALA A 1 166 ? -5.578 3.093 7.772 1.00 95.69 166 ALA A CA 1
ATOM 1245 C C . ALA A 1 166 ? -6.107 2.414 6.504 1.00 95.69 166 ALA A C 1
ATOM 1247 O O . ALA A 1 166 ? -5.371 2.241 5.536 1.00 95.69 166 ALA A O 1
ATOM 1248 N N . VAL A 1 167 ? -7.401 2.086 6.477 1.00 95.38 167 VAL A N 1
ATOM 1249 C CA . VAL A 1 167 ? -8.008 1.337 5.370 1.00 95.38 167 VAL A CA 1
ATOM 1250 C C . VAL A 1 167 ? -8.034 2.155 4.079 1.00 95.38 167 VAL A C 1
ATOM 1252 O O . VAL A 1 167 ? -7.654 1.644 3.025 1.00 95.38 167 VAL A O 1
ATOM 1255 N N . VAL A 1 168 ? -8.472 3.415 4.138 1.00 95.25 168 VAL A N 1
ATOM 1256 C CA . VAL A 1 168 ? -8.604 4.254 2.938 1.00 95.25 168 VAL A CA 1
ATOM 1257 C C . VAL A 1 168 ? -7.236 4.577 2.351 1.00 95.25 168 VAL A C 1
ATOM 1259 O O . VAL A 1 168 ? -7.079 4.480 1.138 1.00 95.25 168 VAL A O 1
ATOM 1262 N N . SER A 1 169 ? -6.244 4.910 3.183 1.00 95.56 169 SER A N 1
ATOM 1263 C CA . SER A 1 169 ? -4.923 5.299 2.683 1.00 95.56 169 SER A CA 1
ATOM 1264 C C . SER A 1 169 ? -4.249 4.158 1.929 1.00 95.56 169 SER A C 1
ATOM 1266 O O . SER A 1 169 ? -3.793 4.377 0.813 1.00 95.56 169 SER A O 1
ATOM 1268 N N . ILE A 1 170 ? -4.237 2.934 2.475 1.00 94.56 170 ILE A N 1
ATOM 1269 C CA . ILE A 1 170 ? -3.574 1.812 1.795 1.00 94.56 170 ILE A CA 1
ATOM 1270 C C . ILE A 1 170 ? -4.276 1.413 0.492 1.00 94.56 170 ILE A C 1
ATOM 1272 O O . ILE A 1 170 ? -3.608 1.165 -0.512 1.00 94.56 170 ILE A O 1
ATOM 1276 N N . ASN A 1 171 ? -5.614 1.397 0.480 1.00 95.38 171 ASN A N 1
ATOM 1277 C CA . ASN A 1 171 ? -6.375 1.066 -0.725 1.00 95.38 171 ASN A CA 1
ATOM 1278 C C . ASN A 1 171 ? -6.167 2.134 -1.807 1.00 95.38 171 ASN A C 1
ATOM 1280 O O . ASN A 1 171 ? -5.902 1.799 -2.958 1.00 95.38 171 ASN A O 1
ATOM 1284 N N . LEU A 1 172 ? -6.242 3.416 -1.436 1.00 95.56 172 LEU A N 1
ATOM 1285 C CA . LEU A 1 172 ? -6.064 4.517 -2.377 1.00 95.56 172 LEU A CA 1
ATOM 1286 C C . LEU A 1 172 ? -4.628 4.582 -2.913 1.00 95.56 172 LEU A C 1
ATOM 1288 O O . LEU A 1 172 ? -4.453 4.712 -4.118 1.00 95.56 172 LEU A O 1
ATOM 1292 N N . GLY A 1 173 ? -3.617 4.431 -2.053 1.00 94.75 173 GLY A N 1
ATOM 1293 C CA . GLY A 1 173 ? -2.210 4.413 -2.464 1.00 94.75 173 GLY A CA 1
ATOM 1294 C C . GLY A 1 173 ? -1.896 3.283 -3.443 1.00 94.75 173 GLY A C 1
ATOM 1295 O O . GLY A 1 173 ? -1.351 3.537 -4.514 1.00 94.75 173 GLY A O 1
ATOM 1296 N N . THR A 1 174 ? -2.330 2.058 -3.127 1.00 94.62 174 THR A N 1
ATOM 1297 C CA . THR A 1 174 ? -2.091 0.882 -3.981 1.00 94.62 174 THR A CA 1
ATOM 1298 C C . THR A 1 174 ? -2.790 1.017 -5.337 1.00 94.62 174 THR A C 1
ATOM 1300 O O . THR A 1 174 ? -2.204 0.705 -6.374 1.00 94.62 174 THR A O 1
ATOM 1303 N N . LEU A 1 175 ? -4.028 1.526 -5.351 1.00 94.56 175 LEU A N 1
ATOM 1304 C CA . LEU A 1 175 ? -4.775 1.779 -6.586 1.00 94.56 175 LEU A CA 1
ATOM 1305 C C . LEU A 1 175 ? -4.128 2.871 -7.443 1.00 94.56 175 LEU A C 1
ATOM 1307 O O . LEU A 1 175 ? -3.986 2.686 -8.648 1.00 94.56 175 LEU A O 1
ATOM 1311 N N . LEU A 1 176 ? -3.731 3.994 -6.837 1.00 93.81 176 LEU A N 1
ATOM 1312 C CA . LEU A 1 176 ? -3.058 5.083 -7.548 1.00 93.81 176 LEU A CA 1
ATOM 1313 C C . LEU A 1 176 ? -1.718 4.633 -8.123 1.00 93.81 176 LEU A C 1
ATOM 1315 O O . LEU A 1 176 ? -1.439 4.952 -9.271 1.00 93.81 176 LEU A O 1
ATOM 1319 N N . TYR A 1 177 ? -0.936 3.849 -7.375 1.00 93.56 177 TYR A N 1
ATOM 1320 C CA . TYR A 1 177 ? 0.307 3.269 -7.882 1.00 93.56 177 TYR A CA 1
ATOM 1321 C C . TYR A 1 177 ? 0.054 2.432 -9.137 1.00 93.56 177 TYR A C 1
ATOM 1323 O O . TYR A 1 177 ? 0.666 2.675 -10.170 1.00 93.56 177 TYR A O 1
ATOM 1331 N N . GLY A 1 178 ? -0.898 1.494 -9.065 1.00 90.75 178 GLY A N 1
ATOM 1332 C CA . GLY A 1 178 ? -1.218 0.614 -10.190 1.00 90.75 178 GLY A CA 1
ATOM 1333 C C . GLY A 1 178 ? -1.752 1.372 -11.406 1.00 90.75 178 GLY A C 1
ATOM 1334 O O . GLY A 1 178 ? -1.437 1.006 -12.531 1.00 90.75 178 GLY A O 1
ATOM 1335 N N . MET A 1 179 ? -2.516 2.449 -11.193 1.00 90.19 179 MET A N 1
ATOM 1336 C CA . MET A 1 179 ? -2.984 3.312 -12.280 1.00 90.19 179 MET A CA 1
ATOM 1337 C C . MET A 1 179 ? -1.846 4.111 -12.915 1.00 90.19 179 MET A C 1
ATOM 1339 O O . MET A 1 179 ? -1.738 4.121 -14.132 1.00 90.19 179 MET A O 1
ATOM 1343 N N . ILE A 1 180 ? -1.005 4.783 -12.126 1.00 88.56 180 ILE A N 1
ATOM 1344 C CA . ILE A 1 180 ? 0.083 5.602 -12.681 1.00 88.56 180 ILE A CA 1
ATOM 1345 C C . ILE A 1 180 ? 1.048 4.704 -13.451 1.00 88.56 180 ILE A C 1
ATOM 1347 O O . ILE A 1 180 ? 1.295 4.936 -14.625 1.00 88.56 180 ILE A O 1
ATOM 1351 N N . VAL A 1 181 ? 1.506 3.623 -12.828 1.00 85.44 181 VAL A N 1
ATOM 1352 C CA . VAL A 1 181 ? 2.496 2.727 -13.428 1.00 85.44 181 VAL A CA 1
ATOM 1353 C C . VAL A 1 181 ? 1.899 1.968 -14.615 1.00 85.44 181 VAL A C 1
ATOM 1355 O O . VAL A 1 181 ? 2.495 1.932 -15.679 1.00 85.44 181 VAL A O 1
ATOM 1358 N N . GLY A 1 182 ? 0.684 1.429 -14.484 1.00 78.31 182 GLY A N 1
ATOM 1359 C CA . GLY A 1 182 ? 0.056 0.649 -15.553 1.00 78.31 182 GLY A CA 1
ATOM 1360 C C . GLY A 1 182 ? -0.395 1.458 -16.775 1.00 78.31 182 GLY A C 1
ATOM 1361 O O . GLY A 1 182 ? -0.616 0.864 -17.826 1.00 78.31 182 GLY A O 1
ATOM 1362 N N . PHE A 1 183 ? -0.567 2.780 -16.654 1.00 75.81 183 PHE A N 1
ATOM 1363 C CA . PHE A 1 183 ? -0.963 3.642 -17.777 1.00 75.81 183 PHE A CA 1
ATOM 1364 C C . PHE A 1 183 ? 0.141 4.584 -18.270 1.00 75.81 183 PHE A C 1
ATOM 1366 O O . PHE A 1 183 ? -0.020 5.141 -19.352 1.00 75.81 183 PHE A O 1
ATOM 1373 N N . GLN A 1 184 ? 1.192 4.833 -17.483 1.00 72.94 184 GLN A N 1
ATOM 1374 C CA . GLN A 1 184 ? 2.196 5.866 -17.784 1.00 72.94 184 GLN A CA 1
ATOM 1375 C C . GLN A 1 184 ? 3.636 5.354 -17.769 1.00 72.94 184 GLN A C 1
ATOM 1377 O O . GLN A 1 184 ? 4.513 6.052 -18.264 1.00 72.94 184 GLN A O 1
ATOM 1382 N N . SER A 1 185 ? 3.902 4.172 -17.213 1.00 69.06 185 SER A N 1
ATOM 1383 C CA . SER A 1 185 ? 5.242 3.590 -17.224 1.00 69.06 185 SER A CA 1
ATOM 1384 C C . SER A 1 185 ? 5.312 2.525 -18.305 1.00 69.06 185 SER A C 1
ATOM 1386 O O . SER A 1 185 ? 4.675 1.484 -18.166 1.00 69.06 185 SER A O 1
ATOM 1388 N N . HIS A 1 186 ? 6.074 2.806 -19.361 1.00 69.62 186 HIS A N 1
ATOM 1389 C CA . HIS A 1 186 ? 6.452 1.846 -20.393 1.00 69.62 186 HIS A CA 1
ATOM 1390 C C . HIS A 1 186 ? 7.979 1.825 -20.512 1.00 69.62 186 HIS A C 1
ATOM 1392 O O . HIS A 1 186 ? 8.632 2.860 -20.422 1.00 69.62 186 HIS A O 1
ATOM 1398 N N . PHE A 1 187 ? 8.526 0.625 -20.638 1.00 67.94 187 PHE A N 1
ATOM 1399 C CA . PHE A 1 187 ? 9.918 0.287 -20.913 1.00 67.94 187 PHE A CA 1
ATOM 1400 C C . PHE A 1 187 ? 10.137 -0.020 -22.403 1.00 67.94 187 PHE A C 1
ATOM 1402 O O . PHE A 1 187 ? 11.280 -0.154 -22.826 1.00 67.94 187 PHE A O 1
ATOM 1409 N N . GLY A 1 188 ? 9.061 -0.098 -23.196 1.00 65.94 188 GLY A N 1
ATOM 1410 C CA . GLY A 1 188 ? 9.122 -0.338 -24.638 1.00 65.94 188 GLY A CA 1
ATOM 1411 C C . GLY A 1 188 ? 9.430 -1.790 -24.998 1.00 65.94 188 GLY A C 1
ATOM 1412 O O . GLY A 1 188 ? 9.815 -2.605 -24.156 1.00 65.94 188 GLY A O 1
ATOM 1413 N N . GLU A 1 189 ? 9.253 -2.143 -26.272 1.00 69.56 189 GLU A N 1
ATOM 1414 C CA . GLU A 1 189 ? 9.729 -3.441 -26.755 1.00 69.56 189 GLU A CA 1
ATOM 1415 C C . GLU A 1 189 ? 11.267 -3.474 -26.685 1.00 69.56 189 GLU A C 1
ATOM 1417 O O . GLU A 1 189 ? 11.912 -2.491 -27.048 1.00 69.56 189 GLU A O 1
ATOM 1422 N N . PRO A 1 190 ? 11.885 -4.584 -26.242 1.00 70.94 190 PRO A N 1
ATOM 1423 C CA . PRO A 1 190 ? 11.320 -5.933 -26.089 1.00 70.94 190 PRO A CA 1
ATOM 1424 C C . PRO A 1 190 ? 10.941 -6.331 -24.643 1.00 70.94 190 PRO A C 1
ATOM 1426 O O . PRO A 1 190 ? 10.884 -7.524 -24.339 1.00 70.94 190 PRO A O 1
ATOM 1429 N N . TYR A 1 191 ? 10.721 -5.384 -23.726 1.00 79.19 191 TYR A N 1
ATOM 1430 C CA . TYR A 1 191 ? 10.435 -5.712 -22.326 1.00 79.19 191 TYR A CA 1
ATOM 1431 C C . TYR A 1 191 ? 8.990 -6.183 -22.111 1.00 79.19 191 TYR A C 1
ATOM 1433 O O . TYR A 1 191 ? 8.024 -5.525 -22.489 1.00 79.19 191 TYR A O 1
ATOM 1441 N N . GLU A 1 192 ? 8.834 -7.312 -21.420 1.00 85.50 192 GLU A N 1
ATOM 1442 C CA . GLU A 1 192 ? 7.561 -7.733 -20.845 1.00 85.50 192 GLU A CA 1
ATOM 1443 C C . GLU A 1 192 ? 7.373 -7.077 -19.476 1.00 85.50 192 GLU A C 1
ATOM 1445 O O . GLU A 1 192 ? 8.102 -7.346 -18.518 1.00 85.50 192 GLU A O 1
ATOM 1450 N N . GLU A 1 193 ? 6.374 -6.208 -19.386 1.00 87.31 193 GLU A N 1
ATOM 1451 C CA . GLU A 1 193 ? 6.080 -5.410 -18.202 1.00 87.31 193 GLU A CA 1
ATOM 1452 C C . GLU A 1 193 ? 4.929 -5.991 -17.386 1.00 87.31 193 GLU A C 1
ATOM 1454 O O . GLU A 1 193 ? 3.903 -6.427 -17.917 1.00 87.31 193 GLU A O 1
ATOM 1459 N N . SER A 1 194 ? 5.045 -5.938 -16.060 1.00 88.69 194 SER A N 1
ATOM 1460 C CA . SER A 1 194 ? 3.945 -6.321 -15.185 1.00 88.69 194 SER A CA 1
ATOM 1461 C C . SER A 1 194 ? 3.988 -5.633 -13.824 1.00 88.69 194 SER A C 1
ATOM 1463 O O . SER A 1 194 ? 5.034 -5.2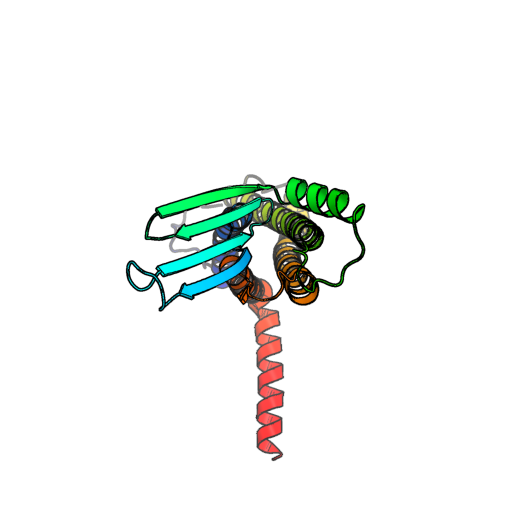45 -13.304 1.00 88.69 194 SER A O 1
ATOM 1465 N N . LEU A 1 195 ? 2.814 -5.526 -13.196 1.00 91.38 195 LEU A N 1
ATOM 1466 C CA . LEU A 1 195 ? 2.738 -5.185 -11.779 1.00 91.38 195 LEU A CA 1
ATOM 1467 C C . LEU A 1 195 ? 3.374 -6.308 -10.963 1.00 91.38 195 LEU A C 1
ATOM 1469 O O . LEU A 1 195 ? 3.013 -7.479 -11.102 1.00 91.38 195 LEU A O 1
ATOM 1473 N N . GLY A 1 196 ? 4.285 -5.927 -10.076 1.00 91.12 196 GLY A N 1
ATOM 1474 C CA . GLY A 1 196 ? 5.076 -6.874 -9.317 1.00 91.12 196 GLY A CA 1
ATOM 1475 C C . GLY A 1 196 ? 4.274 -7.569 -8.215 1.00 91.12 196 GLY A C 1
ATOM 1476 O O . GLY A 1 196 ? 3.161 -7.180 -7.836 1.00 91.12 196 GLY A O 1
ATOM 1477 N N . SER A 1 197 ? 4.861 -8.626 -7.660 1.00 92.75 197 SER A N 1
ATOM 1478 C CA . SER A 1 197 ? 4.225 -9.462 -6.636 1.00 92.75 197 SER A CA 1
ATOM 1479 C C . SER A 1 197 ? 3.808 -8.687 -5.380 1.00 92.75 197 SER A C 1
ATOM 1481 O O . SER A 1 197 ? 2.765 -8.988 -4.793 1.00 92.75 197 SER A O 1
ATOM 1483 N N . MET A 1 198 ? 4.574 -7.669 -4.975 1.00 95.44 198 MET A N 1
ATOM 1484 C CA . MET A 1 198 ? 4.251 -6.844 -3.811 1.00 95.44 198 MET A CA 1
ATOM 1485 C C . MET A 1 198 ? 2.993 -6.014 -4.050 1.00 95.44 198 MET A C 1
ATOM 1487 O O . MET A 1 198 ? 2.158 -5.906 -3.149 1.00 95.44 198 MET A O 1
ATOM 1491 N N . TRP A 1 199 ? 2.814 -5.482 -5.262 1.00 95.50 199 TRP A N 1
ATOM 1492 C CA . TRP A 1 199 ? 1.61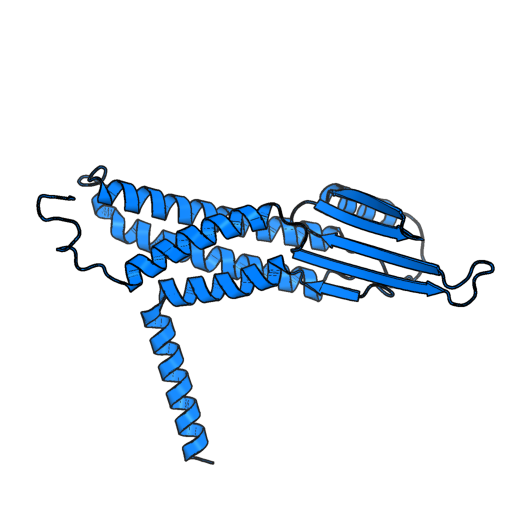3 -4.727 -5.602 1.00 95.50 199 TRP A CA 1
ATOM 1493 C C . TRP A 1 199 ? 0.360 -5.603 -5.494 1.00 95.50 199 TRP A C 1
ATOM 1495 O O . TRP A 1 199 ? -0.587 -5.236 -4.795 1.00 95.50 199 TRP A O 1
ATOM 1505 N N . TRP A 1 200 ? 0.381 -6.801 -6.092 1.00 95.00 200 TRP A N 1
ATOM 1506 C CA . TRP A 1 200 ? -0.742 -7.744 -6.019 1.00 95.00 200 TRP A CA 1
ATOM 1507 C C . TRP A 1 200 ? -1.056 -8.164 -4.584 1.00 95.00 200 TRP A C 1
ATOM 1509 O O . TRP A 1 200 ? -2.221 -8.199 -4.181 1.00 95.00 200 TRP A O 1
ATOM 1519 N N . MET A 1 201 ? -0.023 -8.442 -3.787 1.00 95.75 201 MET A N 1
ATOM 1520 C CA . MET A 1 201 ? -0.185 -8.803 -2.380 1.00 95.75 201 MET A CA 1
ATOM 1521 C C . MET A 1 201 ? -0.778 -7.649 -1.567 1.00 95.75 201 MET A C 1
ATOM 1523 O O . MET A 1 201 ? -1.712 -7.873 -0.794 1.00 95.75 201 MET A O 1
ATOM 1527 N N . MET A 1 202 ? -0.313 -6.411 -1.764 1.00 95.94 202 MET A N 1
ATOM 1528 C CA . MET A 1 202 ? -0.904 -5.246 -1.096 1.00 95.94 202 MET A CA 1
ATOM 1529 C C . MET A 1 202 ? -2.336 -4.996 -1.525 1.00 95.94 202 MET A C 1
ATOM 1531 O O . MET A 1 202 ? -3.182 -4.714 -0.676 1.00 95.94 202 MET A O 1
ATOM 1535 N N . PHE A 1 203 ? -2.640 -5.140 -2.809 1.00 95.94 203 PHE A N 1
ATOM 1536 C CA . PHE A 1 203 ? -3.992 -4.969 -3.312 1.00 95.94 203 PHE A CA 1
ATOM 1537 C C . PHE A 1 203 ? -4.946 -5.986 -2.674 1.00 95.94 203 PHE A C 1
ATOM 1539 O O . PHE A 1 203 ? -5.952 -5.612 -2.073 1.00 95.94 203 PHE A O 1
ATOM 1546 N N . LEU A 1 204 ? -4.594 -7.272 -2.694 1.00 96.44 204 LEU A N 1
ATOM 1547 C CA . LEU A 1 204 ? -5.434 -8.322 -2.121 1.00 96.44 204 LEU A CA 1
ATOM 1548 C C . LEU A 1 204 ? -5.586 -8.186 -0.601 1.00 96.44 204 LEU A C 1
ATOM 1550 O O . LEU A 1 204 ? -6.705 -8.234 -0.082 1.00 96.44 204 LEU A O 1
ATOM 1554 N N . PHE A 1 205 ? -4.489 -7.987 0.132 1.00 96.19 205 PHE A N 1
ATOM 1555 C CA . PHE A 1 205 ? -4.563 -7.887 1.588 1.00 96.19 205 PHE A CA 1
ATOM 1556 C C . PHE A 1 205 ? -5.213 -6.592 2.068 1.00 96.19 205 PHE A C 1
ATOM 1558 O O . PHE A 1 205 ? -5.904 -6.623 3.086 1.00 96.19 205 PHE A O 1
ATOM 1565 N N . SER A 1 206 ? -5.079 -5.481 1.341 1.00 95.19 206 SER A N 1
ATOM 1566 C CA . SER A 1 206 ? -5.784 -4.236 1.673 1.00 95.19 206 SER A CA 1
ATOM 1567 C C . SER A 1 206 ? -7.300 -4.352 1.497 1.00 95.19 206 SER A C 1
ATOM 1569 O O . SER A 1 206 ? -8.046 -3.820 2.327 1.00 95.19 206 SER A O 1
ATOM 1571 N N . LEU A 1 207 ? -7.767 -5.109 0.498 1.00 94.75 207 LEU A N 1
ATOM 1572 C CA . LEU A 1 207 ? -9.186 -5.428 0.324 1.00 94.75 207 LEU A CA 1
ATOM 1573 C C . LEU A 1 207 ? -9.702 -6.352 1.430 1.00 94.75 207 LEU A C 1
ATOM 1575 O O . LEU A 1 207 ? -10.760 -6.092 2.004 1.00 94.75 207 LEU A O 1
ATOM 1579 N N . ILE A 1 208 ? -8.949 -7.402 1.775 1.00 94.12 208 ILE A N 1
ATOM 1580 C CA . ILE A 1 208 ? -9.293 -8.297 2.893 1.00 94.12 208 ILE A CA 1
ATOM 1581 C C . ILE A 1 208 ? -9.343 -7.506 4.204 1.00 94.12 208 ILE A C 1
ATOM 1583 O O . ILE A 1 208 ? -10.273 -7.665 4.995 1.00 94.12 208 ILE A O 1
ATOM 1587 N N . PHE A 1 209 ? -8.381 -6.613 4.420 1.00 94.25 209 PHE A N 1
ATOM 1588 C CA . PHE A 1 209 ? -8.340 -5.754 5.593 1.00 94.25 209 PHE A CA 1
ATOM 1589 C C . PHE A 1 209 ? -9.570 -4.847 5.676 1.00 94.25 209 PHE A C 1
ATOM 1591 O O . PHE A 1 209 ? -10.232 -4.813 6.715 1.00 94.25 209 PHE A O 1
ATOM 1598 N N . ALA A 1 210 ? -9.938 -4.190 4.573 1.00 93.62 210 ALA A N 1
ATOM 1599 C CA . ALA A 1 210 ? -11.158 -3.394 4.490 1.00 93.62 210 ALA A CA 1
ATOM 1600 C C . ALA A 1 210 ? -12.411 -4.235 4.786 1.00 93.62 210 ALA A C 1
ATOM 1602 O O . ALA A 1 210 ? -13.278 -3.812 5.554 1.00 93.62 210 ALA A O 1
ATOM 1603 N N . ALA A 1 211 ? -12.483 -5.441 4.216 1.00 91.19 211 ALA A N 1
ATOM 1604 C CA . ALA A 1 211 ? -13.605 -6.352 4.388 1.00 91.19 211 ALA A CA 1
ATOM 1605 C C . ALA A 1 211 ? -13.784 -6.791 5.847 1.00 91.19 211 ALA A C 1
ATOM 1607 O O . ALA A 1 211 ? -14.916 -6.814 6.325 1.00 91.19 211 ALA A O 1
ATOM 1608 N N . ILE A 1 212 ? -12.689 -7.095 6.554 1.00 91.62 212 ILE A N 1
ATOM 1609 C CA . ILE A 1 212 ? -12.708 -7.501 7.967 1.00 91.62 212 ILE A CA 1
ATOM 1610 C C . ILE A 1 212 ? -13.092 -6.320 8.867 1.00 91.62 212 ILE A C 1
ATOM 1612 O O . ILE A 1 212 ? -13.998 -6.451 9.689 1.00 91.62 212 ILE A O 1
ATOM 1616 N N . VAL A 1 213 ? -12.456 -5.156 8.689 1.00 89.75 213 VAL A N 1
ATOM 1617 C CA . VAL A 1 213 ? -12.701 -3.966 9.526 1.00 89.75 213 VAL A CA 1
ATOM 1618 C C . VAL A 1 213 ? -14.136 -3.460 9.375 1.00 89.75 213 VAL A C 1
ATOM 1620 O O . VAL A 1 213 ? -14.776 -3.105 10.363 1.00 89.75 213 VAL A O 1
ATOM 1623 N N . TYR A 1 214 ? -14.670 -3.463 8.152 1.00 88.50 214 TYR A N 1
ATOM 1624 C CA . TYR A 1 214 ? -16.020 -2.987 7.847 1.00 88.50 214 TYR A CA 1
ATOM 1625 C C . TYR A 1 214 ? -17.008 -4.120 7.551 1.00 88.50 214 TYR A C 1
ATOM 1627 O O . TYR A 1 214 ? -17.956 -3.922 6.791 1.00 88.50 214 TYR A O 1
ATOM 1635 N N . ASN A 1 215 ? -16.825 -5.287 8.176 1.00 87.88 215 ASN A N 1
ATOM 1636 C CA . ASN A 1 215 ? -17.594 -6.510 7.921 1.00 87.88 215 ASN A CA 1
ATOM 1637 C C . ASN A 1 215 ? -19.111 -6.292 7.802 1.00 87.88 215 ASN A C 1
ATOM 1639 O O . ASN A 1 215 ? -19.721 -6.756 6.845 1.00 87.88 215 ASN A O 1
ATOM 1643 N N . GLU A 1 216 ? -19.734 -5.531 8.705 1.00 83.62 216 GLU A N 1
ATOM 1644 C CA . GLU A 1 216 ? -21.178 -5.254 8.627 1.00 83.62 216 GLU A CA 1
ATOM 1645 C C . GLU A 1 216 ? -21.586 -4.573 7.311 1.00 83.62 216 GLU A C 1
ATOM 1647 O O . GLU A 1 216 ? -22.601 -4.919 6.703 1.00 83.62 216 GLU A O 1
ATOM 1652 N N . LYS A 1 217 ? -20.781 -3.611 6.843 1.00 82.81 217 LYS A N 1
ATOM 1653 C CA . LYS A 1 217 ? -21.005 -2.908 5.574 1.00 82.81 217 LYS A CA 1
ATOM 1654 C C . LYS A 1 217 ? -20.720 -3.824 4.388 1.00 82.81 217 LYS A C 1
ATOM 1656 O O . LYS A 1 217 ? -21.511 -3.846 3.446 1.00 82.81 217 LYS A O 1
ATOM 1661 N N . THR A 1 218 ? -19.652 -4.612 4.463 1.00 75.88 218 THR A N 1
ATOM 1662 C CA . THR A 1 218 ? -19.285 -5.606 3.448 1.00 75.88 218 THR A CA 1
ATOM 1663 C C . THR A 1 218 ? -20.391 -6.648 3.271 1.00 75.88 218 THR A C 1
ATOM 1665 O O . THR A 1 218 ? -20.848 -6.888 2.156 1.00 75.88 218 THR A O 1
ATOM 1668 N N . MET A 1 219 ? -20.909 -7.205 4.366 1.00 77.25 219 MET A N 1
ATOM 1669 C CA . MET A 1 219 ? -21.995 -8.188 4.358 1.00 77.25 219 MET A CA 1
ATOM 1670 C C . MET A 1 219 ? -23.300 -7.598 3.823 1.00 77.25 219 MET A C 1
ATOM 1672 O O . MET A 1 219 ? -23.996 -8.249 3.045 1.00 77.25 219 MET A O 1
ATOM 1676 N N . ALA A 1 220 ? -23.629 -6.350 4.172 1.00 78.56 220 ALA A N 1
ATOM 1677 C CA . ALA A 1 220 ? -24.786 -5.663 3.601 1.00 78.56 220 ALA A CA 1
ATOM 1678 C C . ALA A 1 220 ? -24.661 -5.490 2.074 1.00 78.56 220 ALA A C 1
ATOM 1680 O O . ALA A 1 220 ? -25.632 -5.701 1.344 1.00 78.56 220 ALA A O 1
ATOM 1681 N N . MET A 1 221 ? -23.465 -5.154 1.583 1.00 76.81 221 MET A N 1
ATOM 1682 C CA . MET A 1 221 ? -23.187 -5.033 0.151 1.00 76.81 221 MET A CA 1
ATOM 1683 C C . MET A 1 221 ? -23.289 -6.384 -0.571 1.00 76.81 221 MET A C 1
ATOM 1685 O O . MET A 1 221 ? -23.956 -6.467 -1.601 1.00 76.81 221 MET A O 1
ATOM 1689 N N . ILE A 1 222 ? -22.705 -7.448 -0.010 1.00 78.56 222 ILE A N 1
ATOM 1690 C CA . ILE A 1 222 ? -22.787 -8.813 -0.559 1.00 78.56 222 ILE A CA 1
ATOM 1691 C C . ILE A 1 222 ? -24.244 -9.278 -0.635 1.00 78.56 222 ILE A C 1
ATOM 1693 O O . ILE A 1 222 ? -24.680 -9.777 -1.670 1.00 78.56 222 ILE A O 1
ATOM 1697 N N . ASN A 1 223 ? -25.024 -9.065 0.427 1.00 80.75 223 ASN A N 1
ATOM 1698 C CA . ASN A 1 223 ? -26.440 -9.431 0.448 1.00 80.75 223 ASN A CA 1
ATOM 1699 C C . ASN A 1 223 ? -27.249 -8.656 -0.604 1.00 80.75 223 ASN A C 1
ATOM 1701 O O . ASN A 1 223 ? -28.118 -9.228 -1.258 1.00 80.75 223 ASN A O 1
ATOM 1705 N N . SER A 1 224 ? -26.941 -7.374 -0.817 1.00 81.56 224 SER A N 1
ATOM 1706 C CA . SER A 1 224 ? -27.559 -6.565 -1.876 1.00 81.56 224 SER A CA 1
ATOM 1707 C C . SER A 1 224 ? -27.228 -7.090 -3.279 1.00 81.56 224 SER A C 1
ATOM 1709 O O . SER A 1 224 ? -28.120 -7.213 -4.121 1.00 81.56 224 SER A O 1
ATOM 1711 N N . LEU A 1 225 ? -25.965 -7.453 -3.528 1.00 82.25 225 LEU A N 1
ATOM 1712 C CA . LEU A 1 225 ? -25.525 -8.035 -4.800 1.00 82.25 225 LEU A CA 1
ATOM 1713 C C . LEU A 1 225 ? -26.177 -9.392 -5.059 1.00 82.25 225 LEU A C 1
ATOM 1715 O O . LEU A 1 225 ? -26.701 -9.615 -6.149 1.00 82.25 225 LEU A O 1
ATOM 1719 N N . LYS A 1 226 ? -26.213 -10.261 -4.045 1.00 80.69 226 LYS A N 1
ATOM 1720 C CA . LYS A 1 226 ? -26.871 -11.566 -4.125 1.00 80.69 226 LYS A CA 1
ATOM 1721 C C . LYS A 1 226 ? -28.352 -11.423 -4.474 1.00 80.69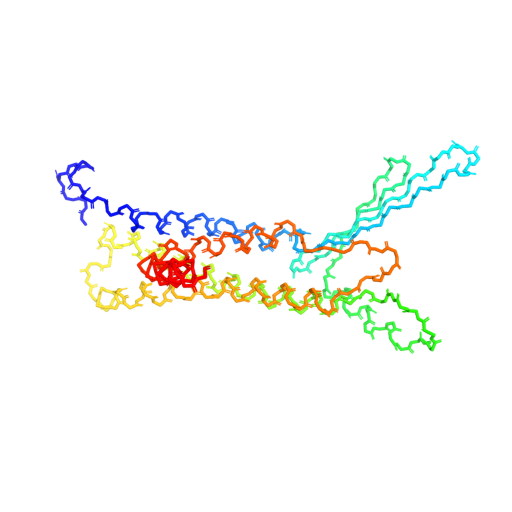 226 LYS A C 1
ATOM 1723 O O . LYS A 1 226 ? -28.808 -12.036 -5.430 1.00 80.69 226 LYS A O 1
ATOM 1728 N N . ASN A 1 227 ? -29.074 -10.542 -3.780 1.00 80.19 227 ASN A N 1
ATOM 1729 C CA . ASN A 1 227 ? -30.494 -10.307 -4.047 1.00 80.19 227 ASN A CA 1
ATOM 1730 C C . ASN A 1 227 ? -30.751 -9.790 -5.474 1.00 80.19 227 ASN A C 1
ATOM 1732 O O . ASN A 1 227 ? -31.759 -10.141 -6.084 1.00 80.19 227 ASN A O 1
ATOM 1736 N N . LYS A 1 228 ? -29.845 -8.973 -6.028 1.00 79.00 228 LYS A N 1
ATOM 1737 C CA . LYS A 1 228 ? -29.929 -8.534 -7.430 1.00 79.00 228 LYS A CA 1
ATOM 1738 C C . LYS A 1 228 ? -29.652 -9.668 -8.418 1.00 79.00 228 LYS A C 1
ATOM 1740 O O . LYS A 1 228 ? -30.330 -9.742 -9.437 1.00 79.00 228 LYS A O 1
ATOM 1745 N N . PHE A 1 229 ? -28.678 -10.527 -8.128 1.00 73.38 229 PHE A N 1
ATOM 1746 C CA . PHE A 1 229 ? -28.296 -11.634 -9.006 1.00 73.38 229 PHE A CA 1
ATOM 1747 C C . PHE A 1 229 ? -29.361 -12.740 -9.031 1.00 73.38 229 PHE A C 1
ATOM 1749 O O . PHE A 1 229 ? -29.756 -13.199 -10.100 1.00 73.38 229 PHE A O 1
ATOM 1756 N N . ASP A 1 230 ? -29.909 -13.087 -7.866 1.00 72.44 230 ASP A N 1
ATOM 1757 C CA . ASP A 1 230 ? -31.024 -14.031 -7.743 1.00 72.44 230 ASP A CA 1
ATOM 1758 C C . ASP A 1 230 ? -32.287 -13.484 -8.437 1.00 72.44 230 ASP A C 1
ATOM 1760 O O . ASP A 1 230 ? -32.996 -14.219 -9.121 1.00 72.44 230 ASP A O 1
ATOM 1764 N N . GLY A 1 231 ? -32.534 -12.171 -8.345 1.00 67.31 231 GLY A N 1
ATOM 1765 C CA . GLY A 1 231 ? -33.619 -11.500 -9.068 1.00 67.31 231 GLY A CA 1
ATOM 1766 C C . GLY A 1 231 ? -33.427 -11.431 -10.590 1.00 67.31 231 GLY A C 1
ATOM 1767 O O . GLY A 1 231 ? -34.413 -11.361 -11.319 1.00 67.31 231 GLY A O 1
ATOM 1768 N N . TRP A 1 232 ? -32.189 -11.465 -11.088 1.00 60.88 232 TRP A N 1
ATOM 1769 C CA . TRP A 1 232 ? -31.889 -11.535 -12.523 1.00 60.88 232 TRP A CA 1
ATOM 1770 C C . TRP A 1 232 ? -32.105 -12.951 -13.075 1.00 60.88 232 TRP A C 1
ATOM 1772 O O . TRP A 1 232 ? -32.756 -13.102 -14.103 1.00 60.88 232 TRP A O 1
ATOM 1782 N N . ASN A 1 233 ? -31.668 -13.983 -12.345 1.00 63.88 233 ASN A N 1
ATOM 1783 C CA . ASN A 1 233 ? -31.912 -15.389 -12.701 1.00 63.88 233 ASN A CA 1
ATOM 1784 C C . ASN A 1 233 ? -33.389 -15.807 -12.594 1.00 63.88 233 ASN A C 1
ATOM 1786 O O . ASN A 1 233 ? -33.784 -16.791 -13.202 1.00 63.88 233 ASN A O 1
ATOM 1790 N N . ALA A 1 234 ? -34.204 -15.106 -11.802 1.00 59.25 234 ALA A N 1
ATOM 1791 C CA . ALA A 1 234 ? -35.638 -15.382 -11.695 1.00 59.25 234 ALA A CA 1
ATOM 1792 C C . ALA A 1 234 ? -36.481 -14.729 -12.811 1.00 59.25 234 ALA A C 1
ATOM 1794 O O . ALA A 1 234 ? -37.652 -15.073 -12.961 1.00 59.25 234 ALA A O 1
ATOM 1795 N N . ASN A 1 235 ? -35.912 -13.773 -13.555 1.00 54.31 235 ASN A N 1
ATOM 1796 C CA . ASN A 1 235 ? -36.600 -12.990 -14.590 1.00 54.31 235 ASN A CA 1
ATOM 1797 C C . ASN A 1 235 ? -36.090 -13.266 -16.019 1.00 54.31 235 ASN A C 1
ATOM 1799 O O . ASN A 1 235 ? -36.576 -12.631 -16.955 1.00 54.31 235 ASN A O 1
ATOM 1803 N N . ASN A 1 236 ? -35.145 -14.197 -16.177 1.00 48.56 236 ASN A N 1
ATOM 1804 C CA . ASN A 1 236 ? -34.632 -14.726 -17.445 1.00 48.56 236 ASN A CA 1
ATOM 1805 C C . ASN A 1 236 ? -34.779 -16.249 -17.464 1.00 48.56 236 ASN A C 1
ATOM 1807 O O . ASN A 1 236 ? -34.920 -16.800 -18.577 1.00 48.56 236 ASN A O 1
#

pLDDT: mean 80.54, std 15.85, range [37.56, 97.12]